Protein AF-A0AAE7P5P5-F1 (afdb_monomer)

Organism: Helicobacter pylori (NCBI:txid210)

Radius of gyration: 75.8 Å; Cα contacts (8 Å, |Δi|>4): 158; chains: 1; bounding box: 145×48×204 Å

Foldseek 3Di:
DVVVVVVVVVVVVVVVVVVVVVVVVVVVVVVVVVVVVVVVVVVVVVVVVVVVVVVVVVVVVVVVVVVVVVVVVVVVVVVVVVVVVVVVVVVVVVVVVVVVVVVVVVVVVVVVVVVVVVVVVVVVVVVVVVVVVVVVVCVVCVVVVLQVVLVVLCVVCLVLDPDPQSVVDPGSVSVLVVCQVPVPVNLLSLQVSLVVLVVDPPHPSNLSSQVNSVSSVVSPPDPQKDWDDDDPQEDPVLPDDDLPDDDDQGFNDFRHTFIGGNPHGPDHTDTDSHD

Sequence (275 aa):
MNALKNSQQVLENEKAELKTEKDNLTKANAELKTEKERLTKEKTELTEKNKELDDQVGLLKGQIKSLEQSQQVLKNENTDLDNKITDLSKENQNLTKEKTELTEKNQKLTTEKDNLTTDLSNAKIQAIQANQEKDKLEQKHAPYKKLEKLYEVFLEVKGCLNFNFVEKTHSAMDLIASVLSDSKYYLESLYNKASQELSDRKSDKGEKLAELFDLLFEYVKDNKFERLKEPSAYDPTCKKLYPEQNTSGKMQRVVLIGYTYDKKTTHYTIVDMGS

Structure (mmCIF, N/CA/C/O backbone):
data_AF-A0AAE7P5P5-F1
#
_entry.id   AF-A0AAE7P5P5-F1
#
loop_
_atom_site.group_PDB
_atom_site.id
_atom_site.type_symbol
_atom_site.label_atom_id
_atom_site.label_alt_id
_atom_site.label_comp_id
_atom_site.label_asym_id
_atom_site.label_entity_id
_atom_site.label_seq_id
_atom_site.pdbx_PDB_ins_code
_atom_site.Cartn_x
_atom_site.Cartn_y
_atom_site.Cartn_z
_atom_site.occupancy
_atom_site.B_iso_or_equiv
_atom_site.auth_seq_id
_atom_site.auth_comp_id
_atom_site.auth_asym_id
_atom_site.auth_atom_id
_atom_site.pdbx_PDB_model_num
ATOM 1 N N . MET A 1 1 ? 85.723 6.707 -130.116 1.00 62.16 1 MET A N 1
ATOM 2 C CA . MET A 1 1 ? 86.249 5.801 -129.066 1.00 62.16 1 MET A CA 1
ATOM 3 C C . MET A 1 1 ? 86.221 6.441 -127.671 1.00 62.16 1 MET A C 1
ATOM 5 O O . MET A 1 1 ? 85.649 5.836 -126.778 1.00 62.16 1 MET A O 1
ATOM 9 N N . ASN A 1 2 ? 86.721 7.674 -127.481 1.00 69.31 2 ASN A N 1
ATOM 10 C CA . ASN A 1 2 ? 86.739 8.349 -126.163 1.00 69.31 2 ASN A CA 1
ATOM 11 C C . ASN A 1 2 ? 85.351 8.677 -125.568 1.00 69.31 2 ASN A C 1
ATOM 13 O O . ASN A 1 2 ? 85.156 8.509 -124.370 1.00 69.31 2 ASN A O 1
ATOM 17 N N . ALA A 1 3 ? 84.366 9.071 -126.384 1.00 69.62 3 ALA A N 1
ATOM 18 C CA . ALA A 1 3 ? 83.009 9.367 -125.900 1.00 69.62 3 ALA A CA 1
ATOM 19 C C . ALA A 1 3 ? 82.281 8.131 -125.324 1.00 69.62 3 ALA A C 1
ATOM 21 O O . ALA A 1 3 ? 81.591 8.231 -124.314 1.00 69.62 3 ALA A O 1
ATOM 22 N N . LEU A 1 4 ? 82.489 6.954 -125.928 1.00 74.06 4 LEU A N 1
ATOM 23 C CA . LEU A 1 4 ? 81.891 5.691 -125.481 1.00 74.06 4 LEU A CA 1
ATOM 24 C C . LEU A 1 4 ? 82.469 5.244 -124.126 1.00 74.06 4 LEU A C 1
ATOM 26 O O . LEU A 1 4 ? 81.732 4.813 -123.248 1.00 74.06 4 LEU A O 1
ATOM 30 N N . LYS A 1 5 ? 83.784 5.422 -123.937 1.00 76.50 5 LYS A N 1
ATOM 31 C CA . LYS A 1 5 ? 84.491 5.101 -122.688 1.00 76.50 5 LYS A CA 1
ATOM 32 C C . LYS A 1 5 ? 84.031 5.985 -121.520 1.00 76.50 5 LYS A C 1
ATOM 34 O O . LYS A 1 5 ? 83.827 5.475 -120.424 1.00 76.50 5 LYS A O 1
ATOM 39 N N . ASN A 1 6 ? 83.802 7.277 -121.771 1.00 78.19 6 ASN A N 1
ATOM 40 C CA . ASN A 1 6 ? 83.261 8.197 -120.765 1.00 78.19 6 ASN A CA 1
ATOM 41 C C . ASN A 1 6 ? 81.819 7.834 -120.374 1.00 78.19 6 ASN A C 1
ATOM 43 O O . ASN A 1 6 ? 81.499 7.818 -119.191 1.00 78.19 6 ASN A O 1
ATOM 47 N N . SER A 1 7 ? 80.963 7.488 -121.342 1.00 80.94 7 SER A N 1
ATOM 48 C CA . SER A 1 7 ? 79.583 7.057 -121.068 1.00 80.94 7 SER A CA 1
ATOM 49 C C . SER A 1 7 ? 79.526 5.755 -120.259 1.00 80.94 7 SER A C 1
ATOM 51 O O . SER A 1 7 ? 78.709 5.638 -119.351 1.00 80.94 7 SER A O 1
ATOM 53 N N . GLN A 1 8 ? 80.429 4.808 -120.529 1.00 84.69 8 GLN A N 1
ATOM 54 C CA . GLN A 1 8 ? 80.523 3.557 -119.777 1.00 84.69 8 GLN A CA 1
ATOM 55 C C . GLN A 1 8 ? 80.973 3.782 -118.324 1.00 84.69 8 GLN A C 1
ATOM 57 O O . GLN A 1 8 ? 80.453 3.139 -117.420 1.00 84.69 8 GLN A O 1
ATOM 62 N N . GLN A 1 9 ? 81.882 4.733 -118.082 1.00 86.31 9 GLN A N 1
ATOM 63 C CA . GLN A 1 9 ? 82.310 5.105 -116.730 1.00 86.31 9 GLN A CA 1
ATOM 64 C C . GLN A 1 9 ? 81.206 5.822 -115.931 1.00 86.31 9 GLN A C 1
ATOM 66 O O . GLN A 1 9 ? 81.062 5.563 -114.740 1.00 86.31 9 GLN A O 1
ATOM 71 N N . VAL A 1 10 ? 80.404 6.680 -116.576 1.00 87.12 10 VAL A N 1
ATOM 72 C CA . VAL A 1 10 ? 79.233 7.323 -115.945 1.00 87.12 10 VAL A CA 1
ATOM 73 C C . VAL A 1 10 ? 78.192 6.278 -115.533 1.00 87.12 10 VAL A C 1
ATOM 75 O O . VAL A 1 10 ? 77.757 6.281 -114.387 1.00 87.12 10 VAL A O 1
ATOM 78 N N . LEU A 1 11 ? 77.868 5.332 -116.420 1.00 87.06 11 LEU A N 1
ATOM 79 C CA . LEU A 1 11 ? 76.933 4.238 -116.123 1.00 87.06 11 LEU A CA 1
ATOM 80 C C . LEU A 1 11 ? 77.419 3.331 -114.979 1.00 87.06 11 LEU A C 1
ATOM 82 O O . LEU A 1 11 ? 76.614 2.879 -114.167 1.00 87.06 11 LEU A O 1
ATOM 86 N N . GLU A 1 12 ? 78.724 3.054 -114.897 1.00 88.31 12 GLU A N 1
ATOM 87 C CA . GLU A 1 12 ? 79.294 2.249 -113.807 1.00 88.31 12 GLU A CA 1
ATOM 88 C C . GLU A 1 12 ? 79.188 2.976 -112.451 1.00 88.31 12 GLU A C 1
ATOM 90 O O . GLU A 1 12 ? 78.864 2.347 -111.441 1.00 88.31 12 GLU A O 1
ATOM 95 N N . ASN A 1 13 ? 79.385 4.302 -112.437 1.00 89.50 13 ASN A N 1
ATOM 96 C CA . ASN A 1 13 ? 79.214 5.138 -111.244 1.00 89.50 13 ASN A CA 1
ATOM 97 C C . ASN A 1 13 ? 77.745 5.199 -110.796 1.00 89.50 13 ASN A C 1
ATOM 99 O O . ASN A 1 13 ? 77.460 4.917 -109.634 1.00 89.50 13 ASN A O 1
ATOM 103 N N . GLU A 1 14 ? 76.806 5.466 -111.712 1.00 91.69 14 GLU A N 1
ATOM 104 C CA . GLU A 1 14 ? 75.362 5.463 -111.420 1.00 91.69 14 GLU A CA 1
ATOM 105 C C . GLU A 1 14 ? 74.905 4.106 -110.866 1.00 91.69 14 GLU A C 1
ATOM 107 O O . GLU A 1 14 ? 74.132 4.027 -109.912 1.00 91.69 14 GLU A O 1
ATOM 112 N N . LYS A 1 15 ? 75.424 3.002 -111.414 1.00 92.38 15 LYS A N 1
ATOM 113 C CA . LYS A 1 15 ? 75.128 1.650 -110.925 1.00 92.38 15 LYS A CA 1
ATOM 114 C C . LYS A 1 15 ? 75.662 1.409 -109.508 1.00 92.38 15 LYS A C 1
ATOM 116 O O . LYS A 1 15 ? 75.012 0.705 -108.731 1.00 92.38 15 LYS A O 1
ATOM 121 N N . ALA A 1 16 ? 76.825 1.963 -109.164 1.00 92.19 16 ALA A N 1
ATOM 122 C CA . ALA A 1 16 ? 77.385 1.885 -107.815 1.00 92.19 16 ALA A CA 1
ATOM 123 C C . ALA A 1 16 ? 76.591 2.740 -106.807 1.00 92.19 16 ALA A C 1
ATOM 125 O O . ALA A 1 16 ? 76.323 2.279 -105.692 1.00 92.19 16 ALA A O 1
ATOM 126 N N . GLU A 1 17 ? 76.155 3.936 -107.209 1.00 93.81 17 GLU A N 1
ATOM 127 C CA . GLU A 1 17 ? 75.279 4.808 -106.416 1.00 93.81 17 GLU A CA 1
ATOM 128 C C . GLU A 1 17 ? 73.921 4.142 -106.160 1.00 93.81 17 GLU A C 1
ATOM 130 O O . GLU A 1 17 ? 73.526 3.977 -105.005 1.00 93.81 17 GLU A O 1
ATOM 135 N N . LEU A 1 18 ? 73.269 3.622 -107.207 1.00 94.94 18 LEU A N 1
ATOM 136 C CA . LEU A 1 18 ? 72.006 2.883 -107.098 1.00 94.94 18 LEU A CA 1
ATOM 137 C C . LEU A 1 18 ? 72.121 1.646 -106.201 1.00 94.94 18 LEU A C 1
ATOM 139 O O . LEU A 1 18 ? 71.189 1.321 -105.463 1.00 94.94 18 LEU A O 1
ATOM 143 N N . LYS A 1 19 ? 73.253 0.934 -106.246 1.00 94.50 19 LYS A N 1
ATOM 144 C CA . LYS A 1 19 ? 73.498 -0.206 -105.352 1.00 94.50 19 LYS A CA 1
ATOM 145 C C . LYS A 1 19 ? 73.588 0.245 -103.892 1.00 94.50 19 LYS A C 1
ATOM 147 O O . LYS A 1 19 ? 72.965 -0.374 -103.036 1.00 94.50 19 LYS A O 1
ATOM 152 N N . THR A 1 20 ? 74.310 1.331 -103.628 1.00 94.50 20 THR A N 1
ATOM 153 C CA . THR A 1 20 ? 74.447 1.903 -102.280 1.00 94.50 20 THR A CA 1
ATOM 154 C C . THR A 1 20 ? 73.096 2.368 -101.738 1.00 94.50 20 THR A C 1
ATOM 156 O O . THR A 1 20 ? 72.743 2.067 -100.598 1.00 94.50 20 THR A O 1
ATOM 159 N N . GLU A 1 21 ? 72.297 3.043 -102.563 1.00 95.69 21 GLU A N 1
ATOM 160 C CA . GLU A 1 21 ? 70.955 3.478 -102.180 1.00 95.69 21 GLU A CA 1
ATOM 161 C C . GLU A 1 21 ? 70.016 2.294 -101.925 1.00 95.69 21 GLU A C 1
ATOM 163 O O . GLU A 1 21 ? 69.290 2.279 -100.931 1.00 95.69 21 GLU A O 1
ATOM 168 N N . LYS A 1 22 ? 70.092 1.240 -102.746 1.00 95.56 22 LYS A N 1
ATOM 169 C CA . LYS A 1 22 ? 69.351 -0.006 -102.516 1.00 95.56 22 LYS A CA 1
ATOM 170 C C . LYS A 1 22 ? 69.725 -0.671 -101.187 1.00 95.56 22 LYS A C 1
ATOM 172 O O . LYS A 1 22 ? 68.829 -1.134 -100.476 1.00 95.56 22 LYS A O 1
ATOM 177 N N . ASP A 1 23 ? 71.008 -0.723 -100.840 1.00 95.44 23 ASP A N 1
ATOM 178 C CA . ASP A 1 23 ? 71.473 -1.298 -99.573 1.00 95.44 23 ASP A CA 1
ATOM 179 C C . ASP A 1 23 ? 70.997 -0.451 -98.375 1.00 95.44 23 ASP A C 1
ATOM 181 O O . ASP A 1 23 ? 70.482 -0.998 -97.394 1.00 95.44 23 ASP A O 1
ATOM 185 N N . ASN A 1 24 ? 71.047 0.882 -98.489 1.00 96.31 24 ASN A N 1
ATOM 186 C CA . ASN A 1 24 ? 70.521 1.808 -97.478 1.00 96.31 24 ASN A CA 1
ATOM 187 C C . ASN A 1 24 ? 69.006 1.650 -97.275 1.00 96.31 24 ASN A C 1
ATOM 189 O O . ASN A 1 24 ? 68.544 1.533 -96.139 1.00 96.31 24 ASN A O 1
ATOM 193 N N . LEU A 1 25 ? 68.230 1.583 -98.362 1.00 96.81 25 LEU A N 1
ATOM 194 C CA . LEU A 1 25 ? 66.785 1.335 -98.312 1.00 96.81 25 LEU A CA 1
ATOM 195 C C . LEU A 1 25 ? 66.465 -0.036 -97.709 1.00 96.81 25 LEU A C 1
ATOM 197 O O . LEU A 1 25 ? 65.503 -0.178 -96.957 1.00 96.81 25 LEU A O 1
ATOM 201 N N . THR A 1 26 ? 67.282 -1.049 -98.003 1.00 95.94 26 THR A N 1
ATOM 202 C CA . THR A 1 26 ? 67.129 -2.388 -97.420 1.00 95.94 26 THR A CA 1
ATOM 203 C C . THR A 1 26 ? 67.337 -2.350 -95.906 1.00 95.94 26 THR A C 1
ATOM 205 O O . THR A 1 26 ? 66.532 -2.921 -95.167 1.00 95.94 26 THR A O 1
ATOM 208 N N . LYS A 1 27 ? 68.359 -1.627 -95.431 1.00 96.56 27 LYS A N 1
ATOM 209 C CA . LYS A 1 27 ? 68.618 -1.436 -93.998 1.00 96.56 27 LYS A CA 1
ATOM 210 C C . LYS A 1 27 ? 67.484 -0.669 -93.308 1.00 96.56 27 LYS A C 1
ATOM 212 O O . LYS A 1 27 ? 66.966 -1.144 -92.301 1.00 96.56 27 LYS A O 1
ATOM 217 N N . ALA A 1 28 ? 67.041 0.449 -93.885 1.00 96.94 28 ALA A N 1
ATOM 218 C CA . ALA A 1 28 ? 65.935 1.243 -93.348 1.00 96.94 28 ALA A CA 1
ATOM 219 C C . ALA A 1 28 ? 64.623 0.438 -93.268 1.00 96.94 28 ALA A C 1
ATOM 221 O O . ALA A 1 28 ? 63.904 0.510 -92.274 1.00 96.94 28 ALA A O 1
ATOM 222 N N . ASN A 1 29 ? 64.327 -0.391 -94.276 1.00 96.12 29 ASN A N 1
ATOM 223 C CA . ASN A 1 29 ? 63.161 -1.279 -94.257 1.00 96.12 29 ASN A CA 1
ATOM 224 C C . ASN A 1 29 ? 63.248 -2.352 -93.163 1.00 96.12 29 ASN A C 1
ATOM 226 O O . ASN A 1 29 ? 62.228 -2.694 -92.561 1.00 96.12 29 ASN A O 1
ATOM 230 N N . ALA A 1 30 ? 64.444 -2.885 -92.895 1.00 96.44 30 ALA A N 1
ATOM 231 C CA . ALA A 1 30 ? 64.651 -3.831 -91.803 1.00 96.44 30 ALA A CA 1
ATOM 232 C C . ALA A 1 30 ? 64.417 -3.166 -90.434 1.00 96.44 30 ALA A C 1
ATOM 234 O O . ALA A 1 30 ? 63.686 -3.717 -89.613 1.00 96.44 30 ALA A O 1
ATOM 235 N N . GLU A 1 31 ? 64.953 -1.960 -90.223 1.00 97.31 31 GLU A N 1
ATOM 236 C CA . GLU A 1 31 ? 64.748 -1.171 -88.999 1.00 97.31 31 GLU A CA 1
ATOM 237 C C . GLU A 1 31 ? 63.261 -0.823 -88.793 1.00 97.31 31 GLU A C 1
ATOM 239 O O . GLU A 1 31 ? 62.699 -1.083 -87.725 1.00 97.31 31 GLU A O 1
ATOM 244 N N . LEU A 1 32 ? 62.572 -0.349 -89.838 1.00 97.62 32 LEU A N 1
ATOM 245 C CA . LEU A 1 32 ? 61.129 -0.077 -89.798 1.00 97.62 32 LEU A CA 1
ATOM 246 C C . LEU A 1 32 ? 60.304 -1.325 -89.464 1.00 97.62 32 LEU A C 1
ATOM 248 O O . LEU A 1 32 ? 59.318 -1.236 -88.729 1.00 97.62 32 LEU A O 1
ATOM 252 N N . LYS A 1 33 ? 60.693 -2.496 -89.983 1.00 96.94 33 LYS A N 1
ATOM 253 C CA . LYS A 1 33 ? 60.026 -3.761 -89.657 1.00 96.94 33 LYS A CA 1
ATOM 254 C C . LYS A 1 33 ? 60.185 -4.100 -88.173 1.00 96.94 33 LYS A C 1
ATOM 256 O O . LYS A 1 33 ? 59.186 -4.429 -87.534 1.00 96.94 33 LYS A O 1
ATOM 261 N N . THR A 1 34 ? 61.391 -3.960 -87.618 1.00 97.06 34 THR A N 1
ATOM 262 C CA . THR A 1 34 ? 61.631 -4.208 -86.186 1.00 97.06 34 THR A CA 1
ATOM 263 C C . THR A 1 34 ? 60.869 -3.236 -85.286 1.00 97.06 34 THR A C 1
ATOM 265 O O . THR A 1 34 ? 60.267 -3.657 -84.299 1.00 97.06 34 THR A O 1
ATOM 268 N N . GLU A 1 35 ? 60.803 -1.954 -85.653 1.00 97.56 35 GLU A N 1
ATOM 269 C CA . GLU A 1 35 ? 60.058 -0.955 -84.882 1.00 97.56 35 GLU A CA 1
ATOM 270 C C . GLU A 1 35 ? 58.546 -1.216 -84.937 1.00 97.56 35 GLU A C 1
ATOM 272 O O . GLU A 1 35 ? 57.851 -1.131 -83.925 1.00 97.56 35 GLU A O 1
ATOM 277 N N . LYS A 1 36 ? 58.024 -1.636 -86.096 1.00 97.38 36 LYS A N 1
ATOM 278 C CA . LYS A 1 36 ? 56.618 -2.032 -86.238 1.00 97.38 36 LYS A CA 1
ATOM 279 C C . LYS A 1 36 ? 56.264 -3.235 -85.359 1.00 97.38 36 LYS A C 1
ATOM 281 O O . LYS A 1 36 ? 55.190 -3.253 -84.754 1.00 97.38 36 LYS A O 1
ATOM 286 N N . GLU A 1 37 ? 57.140 -4.235 -85.281 1.00 97.44 37 GLU A N 1
ATOM 287 C CA . GLU A 1 37 ? 56.967 -5.395 -84.396 1.00 97.44 37 GLU A CA 1
ATOM 288 C C . GLU A 1 37 ? 56.987 -4.972 -82.915 1.00 97.44 37 GLU A C 1
ATOM 290 O O . GLU A 1 37 ? 56.102 -5.378 -82.156 1.00 97.44 37 GLU A O 1
ATOM 295 N N . ARG A 1 38 ? 57.909 -4.077 -82.521 1.00 98.00 38 ARG A N 1
ATOM 296 C CA . ARG A 1 38 ? 57.984 -3.509 -81.163 1.00 98.00 38 ARG A CA 1
ATOM 297 C C . ARG A 1 38 ? 56.699 -2.771 -80.775 1.00 98.00 38 ARG A C 1
ATOM 299 O O . ARG A 1 38 ? 56.116 -3.074 -79.736 1.00 98.00 38 ARG A O 1
ATOM 306 N N . LEU A 1 39 ? 56.227 -1.860 -81.628 1.00 98.06 39 LEU A N 1
ATOM 307 C CA . LEU A 1 39 ? 54.992 -1.098 -81.404 1.00 98.06 39 LEU A CA 1
ATOM 308 C C . LEU A 1 39 ? 53.751 -1.998 -81.353 1.00 98.06 39 LEU A C 1
ATOM 310 O O . LEU A 1 39 ? 52.818 -1.729 -80.599 1.00 98.06 39 LEU A O 1
ATOM 314 N N . THR A 1 40 ? 53.733 -3.084 -82.132 1.00 97.31 40 THR A N 1
ATOM 315 C CA . THR A 1 40 ? 52.632 -4.058 -82.093 1.00 97.31 40 THR A CA 1
ATOM 316 C C . THR A 1 40 ? 52.577 -4.764 -80.739 1.00 97.31 40 THR A C 1
ATOM 318 O O . THR A 1 40 ? 51.497 -4.872 -80.161 1.00 97.31 40 THR A O 1
ATOM 321 N N . LYS A 1 41 ? 53.729 -5.185 -80.199 1.00 97.69 41 LYS A N 1
ATOM 322 C CA . LYS A 1 41 ? 53.811 -5.810 -78.872 1.00 97.69 41 LYS A CA 1
ATOM 323 C C . LYS A 1 41 ? 53.384 -4.847 -77.760 1.00 97.69 41 LYS A C 1
ATOM 325 O O . LYS A 1 41 ? 52.548 -5.206 -76.936 1.00 97.69 41 LYS A O 1
ATOM 330 N N . GLU A 1 42 ? 53.894 -3.617 -77.783 1.00 97.94 42 GLU A N 1
ATOM 331 C CA . GLU A 1 42 ? 53.543 -2.573 -76.809 1.00 97.94 42 GLU A CA 1
ATOM 332 C C . GLU A 1 42 ? 52.036 -2.269 -76.820 1.00 97.94 42 GLU A C 1
ATOM 334 O O . GLU A 1 42 ? 51.401 -2.162 -75.771 1.00 97.94 42 GLU A O 1
ATOM 339 N N . LYS A 1 43 ? 51.421 -2.222 -78.009 1.00 97.88 43 LYS A N 1
ATOM 340 C CA . LYS A 1 43 ? 49.971 -2.046 -78.152 1.00 97.88 43 LYS A CA 1
ATOM 341 C C . LYS A 1 43 ? 49.175 -3.193 -77.522 1.00 97.88 43 LYS A C 1
ATOM 343 O O . LYS A 1 43 ? 48.146 -2.933 -76.895 1.00 97.88 43 LYS A O 1
ATOM 348 N N . THR A 1 44 ? 49.617 -4.440 -77.683 1.00 97.62 44 THR A N 1
ATOM 349 C CA . THR A 1 44 ? 48.958 -5.601 -77.062 1.00 97.62 44 THR A CA 1
ATOM 350 C C . THR A 1 44 ? 49.062 -5.544 -75.538 1.00 97.62 44 THR A C 1
ATOM 352 O O . THR A 1 44 ? 48.039 -5.661 -74.870 1.00 97.62 44 THR A O 1
ATOM 355 N N . GLU A 1 45 ? 50.246 -5.252 -74.990 1.00 98.12 45 GLU A N 1
ATOM 356 C CA . GLU A 1 45 ? 50.451 -5.112 -73.539 1.00 98.12 45 GLU A CA 1
ATOM 357 C C . GLU A 1 45 ? 49.593 -3.987 -72.933 1.00 98.12 45 GLU A C 1
ATOM 359 O O . GLU A 1 45 ? 48.991 -4.156 -71.872 1.00 98.12 45 GLU A O 1
ATOM 364 N N . LEU A 1 46 ? 49.484 -2.839 -73.613 1.00 98.31 46 LEU A N 1
ATOM 365 C CA . LEU A 1 46 ? 48.599 -1.747 -73.188 1.00 98.31 46 LEU A CA 1
ATOM 366 C C . LEU A 1 46 ? 47.119 -2.143 -73.246 1.00 98.31 46 LEU A C 1
ATOM 368 O O . LEU A 1 46 ? 46.341 -1.746 -72.381 1.00 98.31 46 LEU A O 1
ATOM 372 N N . THR A 1 47 ? 46.724 -2.936 -74.243 1.00 97.94 47 THR A N 1
ATOM 373 C CA . THR A 1 47 ? 45.344 -3.428 -74.368 1.00 97.94 47 THR A CA 1
ATOM 374 C C . THR A 1 47 ? 44.988 -4.369 -73.215 1.00 97.94 47 THR A C 1
ATOM 376 O O . THR A 1 47 ? 43.904 -4.253 -72.647 1.00 97.94 47 THR A O 1
ATOM 379 N N . GLU A 1 48 ? 45.904 -5.261 -72.830 1.00 98.00 48 GLU A N 1
ATOM 380 C CA . GLU A 1 48 ? 45.725 -6.159 -71.683 1.00 98.00 48 GLU A CA 1
ATOM 381 C C . GLU A 1 48 ? 45.635 -5.386 -70.361 1.00 98.00 48 GLU A C 1
ATOM 383 O O . GLU A 1 48 ? 44.701 -5.609 -69.592 1.00 98.00 48 GLU A O 1
ATOM 388 N N . LYS A 1 49 ? 46.526 -4.410 -70.135 1.00 98.25 49 LYS A N 1
ATOM 389 C CA . LYS A 1 49 ? 46.478 -3.541 -68.944 1.00 98.25 49 LYS A CA 1
ATOM 390 C C . LYS A 1 49 ? 45.186 -2.730 -68.854 1.00 98.25 49 LYS A C 1
ATOM 392 O O . LYS A 1 49 ? 44.640 -2.579 -67.767 1.00 98.25 49 LYS A O 1
ATOM 397 N N . ASN A 1 50 ? 44.682 -2.221 -69.978 1.00 97.81 50 ASN A N 1
ATOM 398 C CA . ASN A 1 50 ? 43.406 -1.502 -69.999 1.00 97.81 50 ASN A CA 1
ATOM 399 C C . ASN A 1 50 ? 42.241 -2.413 -69.605 1.00 97.81 50 ASN A C 1
ATOM 401 O O . ASN A 1 50 ? 41.390 -2.001 -68.823 1.00 97.81 50 ASN A O 1
ATOM 405 N N . LYS A 1 51 ? 42.236 -3.662 -70.083 1.00 98.06 51 LYS A N 1
ATOM 406 C CA . LYS A 1 51 ? 41.225 -4.646 -69.687 1.00 98.06 51 LYS A CA 1
ATOM 407 C C . LYS A 1 51 ? 41.292 -4.959 -68.188 1.00 98.06 51 LYS A C 1
ATOM 409 O O . LYS A 1 51 ? 40.258 -5.000 -67.533 1.00 98.06 51 LYS A O 1
ATOM 414 N N . GLU A 1 52 ? 42.494 -5.133 -67.639 1.00 98.25 52 GLU A N 1
ATOM 415 C CA . GLU A 1 52 ? 42.681 -5.359 -66.200 1.00 98.25 52 GLU A CA 1
ATOM 416 C C . GLU A 1 52 ? 42.186 -4.167 -65.362 1.00 98.25 52 GLU A C 1
ATOM 418 O O . GLU A 1 52 ? 41.515 -4.352 -64.346 1.00 98.25 52 GLU A O 1
ATOM 423 N N . LEU A 1 53 ? 42.464 -2.936 -65.805 1.00 98.38 53 LEU A N 1
ATOM 424 C CA . LEU A 1 53 ? 41.957 -1.723 -65.160 1.00 98.38 53 LEU A CA 1
ATOM 425 C C . LEU A 1 53 ? 40.425 -1.639 -65.212 1.00 98.38 53 LEU A C 1
ATOM 427 O O . LEU A 1 53 ? 39.809 -1.295 -64.202 1.00 98.38 53 LEU A O 1
ATOM 431 N N . ASP A 1 54 ? 39.803 -1.982 -66.342 1.00 98.19 54 ASP A N 1
ATOM 432 C CA . ASP A 1 54 ? 38.342 -2.015 -66.472 1.00 98.19 54 ASP A CA 1
ATOM 433 C C . ASP A 1 54 ? 37.706 -3.029 -65.504 1.00 98.19 54 ASP A C 1
ATOM 435 O O . ASP A 1 54 ? 36.718 -2.710 -64.830 1.00 98.19 54 ASP A O 1
ATOM 439 N N . ASP A 1 55 ? 38.307 -4.216 -65.364 1.00 98.12 55 ASP A N 1
ATOM 440 C CA . ASP A 1 55 ? 37.863 -5.244 -64.417 1.00 98.12 55 ASP A CA 1
ATOM 441 C C . ASP A 1 55 ? 37.982 -4.749 -62.959 1.00 98.12 55 ASP A C 1
ATOM 443 O O . ASP A 1 55 ? 37.035 -4.874 -62.172 1.00 98.12 55 ASP A O 1
ATOM 447 N N . GLN A 1 56 ? 39.100 -4.104 -62.597 1.00 98.44 56 GLN A N 1
ATOM 448 C CA . GLN A 1 56 ? 39.297 -3.508 -61.267 1.00 98.44 56 GLN A CA 1
ATOM 449 C C . GLN A 1 56 ? 38.280 -2.395 -60.971 1.00 98.44 56 GLN A C 1
ATOM 451 O O . GLN A 1 56 ? 37.711 -2.342 -59.877 1.00 98.44 56 GLN A O 1
ATOM 456 N N . VAL A 1 57 ? 37.992 -1.529 -61.947 1.00 98.19 57 VAL A N 1
ATOM 457 C CA . VAL A 1 57 ? 36.961 -0.486 -61.822 1.00 98.19 57 VAL A CA 1
ATOM 458 C C . VAL A 1 57 ? 35.576 -1.108 -61.618 1.00 98.19 57 VAL A C 1
ATOM 460 O O . VAL A 1 57 ? 34.778 -0.588 -60.831 1.00 98.19 57 VAL A O 1
ATOM 463 N N . GLY A 1 58 ? 35.281 -2.226 -62.285 1.00 98.12 58 GLY A N 1
ATOM 464 C CA . GLY A 1 58 ? 34.055 -2.997 -62.077 1.00 98.12 58 GLY A CA 1
ATOM 465 C C . GLY A 1 58 ? 33.917 -3.506 -60.639 1.00 98.12 58 GLY A C 1
ATOM 466 O O . GLY A 1 58 ? 32.876 -3.294 -60.008 1.00 98.12 58 GLY A O 1
ATOM 467 N N . LEU A 1 59 ? 34.981 -4.106 -60.097 1.00 98.31 59 LEU A N 1
ATOM 468 C CA . LEU A 1 59 ? 35.022 -4.595 -58.715 1.00 98.31 59 LEU A CA 1
ATOM 469 C C . LEU A 1 59 ? 34.836 -3.462 -57.697 1.00 98.31 59 LEU A C 1
ATOM 471 O O . LEU A 1 59 ? 33.994 -3.576 -56.802 1.00 98.31 59 LEU A O 1
ATOM 475 N N . LEU A 1 60 ? 35.547 -2.342 -57.868 1.00 98.50 60 LEU A N 1
ATOM 476 C CA . LEU A 1 60 ? 35.435 -1.174 -56.988 1.00 98.50 60 LEU A CA 1
ATOM 477 C C . LEU A 1 60 ? 34.018 -0.584 -56.994 1.00 98.50 60 LEU A C 1
ATOM 479 O O . LEU A 1 60 ? 33.473 -0.277 -55.934 1.00 98.50 60 LEU A O 1
ATOM 483 N N . LYS A 1 61 ? 33.368 -0.487 -58.162 1.00 98.25 61 LYS A N 1
ATOM 484 C CA . LYS A 1 61 ? 31.958 -0.060 -58.255 1.00 98.25 61 LYS A CA 1
ATOM 485 C C . LYS A 1 61 ? 31.018 -0.998 -57.494 1.00 98.25 61 LYS A C 1
ATOM 487 O O . LYS A 1 61 ? 30.054 -0.528 -56.891 1.00 98.25 61 LYS A O 1
ATOM 492 N N . GLY A 1 62 ? 31.279 -2.306 -57.521 1.00 98.12 62 GLY A N 1
ATOM 493 C CA . GLY A 1 62 ? 30.522 -3.293 -56.746 1.00 98.12 62 GLY A CA 1
ATOM 494 C C . GLY A 1 62 ? 30.688 -3.099 -55.238 1.00 98.12 62 GLY A C 1
ATOM 495 O O . GLY A 1 62 ? 29.698 -3.061 -54.507 1.00 98.12 62 GLY A O 1
ATOM 496 N N . GLN A 1 63 ? 31.926 -2.901 -54.780 1.00 98.50 63 GLN A N 1
ATOM 497 C CA . GLN A 1 63 ? 32.231 -2.648 -53.370 1.00 98.50 63 GLN A CA 1
ATOM 498 C C . GLN A 1 63 ? 31.594 -1.350 -52.860 1.00 98.50 63 GLN A C 1
ATOM 500 O O . GLN A 1 63 ? 31.011 -1.353 -51.778 1.00 98.50 63 GLN A O 1
ATOM 505 N N . ILE A 1 64 ? 31.635 -0.270 -53.650 1.00 98.38 64 ILE A N 1
ATOM 506 C CA . ILE A 1 64 ? 30.992 1.009 -53.306 1.00 98.38 64 ILE A CA 1
ATOM 507 C C . ILE A 1 64 ? 29.491 0.813 -53.079 1.00 98.38 64 ILE A C 1
ATOM 509 O O . ILE A 1 64 ? 28.987 1.192 -52.026 1.00 98.38 64 ILE A O 1
ATOM 513 N N . LYS A 1 65 ? 28.792 0.135 -53.999 1.00 98.25 65 LYS A N 1
ATOM 514 C CA . LYS A 1 65 ? 27.352 -0.138 -53.847 1.00 98.25 65 LYS A CA 1
ATOM 515 C C . LYS A 1 65 ? 27.039 -0.950 -52.591 1.00 98.25 65 LYS A C 1
ATOM 517 O O . LYS A 1 65 ? 26.063 -0.665 -51.903 1.00 98.25 65 LYS A O 1
ATOM 522 N N . SER A 1 66 ? 27.856 -1.958 -52.283 1.00 98.06 66 SER A N 1
ATOM 523 C CA . SER A 1 66 ? 27.677 -2.757 -51.066 1.00 98.06 66 SER A CA 1
ATOM 524 C C . SER A 1 66 ? 27.886 -1.920 -49.802 1.00 98.06 66 SER A C 1
ATOM 526 O O . SER A 1 66 ? 27.142 -2.086 -48.839 1.00 98.06 66 SER A O 1
ATOM 528 N N . LEU A 1 67 ? 28.873 -1.020 -49.793 1.00 98.56 67 LEU A N 1
ATOM 529 C CA . LEU A 1 67 ? 29.131 -0.126 -48.663 1.00 98.56 67 LEU A CA 1
ATOM 530 C C . LEU A 1 67 ? 28.003 0.892 -48.473 1.00 98.56 67 LEU A C 1
ATOM 532 O O . LEU A 1 67 ? 27.574 1.101 -47.342 1.00 98.56 67 LEU A O 1
ATOM 536 N N . GLU A 1 68 ? 27.489 1.479 -49.554 1.00 98.38 68 GLU A N 1
ATOM 537 C CA . GLU A 1 68 ? 26.339 2.394 -49.518 1.00 98.38 68 GLU A CA 1
ATOM 538 C C . GLU A 1 68 ? 25.099 1.714 -48.917 1.00 98.38 68 GLU A C 1
ATOM 540 O O . GLU A 1 68 ? 24.425 2.286 -48.058 1.00 98.38 68 GLU A O 1
ATOM 545 N N . GLN A 1 69 ? 24.827 0.464 -49.307 1.00 98.25 69 GLN A N 1
ATOM 546 C CA . GLN A 1 69 ? 23.727 -0.324 -48.743 1.00 98.25 69 GLN A CA 1
ATOM 547 C C . GLN A 1 69 ? 23.921 -0.583 -47.245 1.00 98.25 69 GLN A C 1
ATOM 549 O O . GLN A 1 69 ? 23.008 -0.324 -46.460 1.00 98.25 69 GLN A O 1
ATOM 554 N N . SER A 1 70 ? 25.111 -1.027 -46.829 1.00 98.19 70 SER A N 1
ATOM 555 C CA . SER A 1 70 ? 25.420 -1.248 -45.411 1.00 98.19 70 SER A CA 1
ATOM 556 C C . SER A 1 70 ? 25.310 0.036 -44.583 1.00 98.19 70 SER A C 1
ATOM 558 O O . SER A 1 70 ? 24.777 0.009 -43.477 1.00 98.19 70 SER A O 1
ATOM 560 N N . GLN A 1 71 ? 25.750 1.181 -45.117 1.00 98.50 71 GLN A N 1
ATOM 561 C CA . GLN A 1 71 ? 25.604 2.478 -44.449 1.00 98.50 71 GLN A CA 1
ATOM 562 C C . GLN A 1 71 ? 24.135 2.872 -44.264 1.00 98.50 71 GLN A C 1
ATOM 564 O O . GLN A 1 71 ? 23.768 3.384 -43.206 1.00 98.50 71 GLN A O 1
ATOM 569 N N . GLN A 1 72 ? 23.283 2.615 -45.259 1.00 98.19 72 GLN A N 1
ATOM 570 C CA . GLN A 1 72 ? 21.855 2.901 -45.147 1.00 98.19 72 GLN A CA 1
ATOM 571 C C . GLN A 1 72 ? 21.172 2.015 -44.095 1.00 98.19 72 GLN A C 1
ATOM 573 O O . GLN A 1 72 ? 20.341 2.514 -43.336 1.00 98.19 72 GLN A O 1
ATOM 578 N N . VAL A 1 73 ? 21.536 0.729 -44.019 1.00 98.44 73 VAL A N 1
ATOM 579 C CA . VAL A 1 73 ? 21.030 -0.189 -42.983 1.00 98.44 73 VAL A CA 1
ATOM 580 C C . VAL A 1 73 ? 21.424 0.306 -41.593 1.00 98.44 73 VAL A C 1
ATOM 582 O O . VAL A 1 73 ? 20.546 0.515 -40.761 1.00 98.44 73 VAL A O 1
ATOM 585 N N . LEU A 1 74 ? 22.707 0.611 -41.373 1.00 98.50 74 LEU A N 1
ATOM 586 C CA . LEU A 1 74 ? 23.195 1.128 -40.088 1.00 98.50 74 LEU A CA 1
ATOM 587 C C . LEU A 1 74 ? 22.510 2.440 -39.685 1.00 98.50 74 LEU A C 1
ATOM 589 O O . LEU A 1 74 ? 22.190 2.654 -38.518 1.00 98.50 74 LEU A O 1
ATOM 593 N N . LYS A 1 75 ? 22.245 3.331 -40.647 1.00 98.50 75 LYS A N 1
ATOM 594 C CA . LYS A 1 75 ? 21.520 4.581 -40.388 1.00 98.50 75 LYS A CA 1
ATOM 595 C C . LYS A 1 75 ? 20.082 4.331 -39.922 1.00 98.50 75 LYS A C 1
ATOM 597 O O . LYS A 1 75 ? 19.599 5.025 -39.025 1.00 98.50 75 LYS A O 1
ATOM 602 N N . ASN A 1 76 ? 19.406 3.354 -40.522 1.00 97.75 76 ASN A N 1
ATOM 603 C CA . ASN A 1 76 ? 18.051 2.979 -40.130 1.00 97.75 76 ASN A CA 1
ATOM 604 C C . ASN A 1 76 ? 18.039 2.336 -38.735 1.00 97.75 76 ASN A C 1
ATOM 606 O O . ASN A 1 76 ? 17.216 2.719 -37.909 1.00 97.75 76 ASN A O 1
ATOM 610 N N . GLU A 1 77 ? 18.976 1.426 -38.452 1.00 98.56 77 GLU A N 1
ATOM 611 C CA . GLU A 1 77 ? 19.122 0.792 -37.132 1.00 98.56 77 GLU A CA 1
ATOM 612 C C . GLU A 1 77 ? 19.404 1.820 -36.030 1.00 98.56 77 GLU A C 1
ATOM 614 O O . GLU A 1 77 ? 18.769 1.782 -34.980 1.00 98.56 77 GLU A O 1
ATOM 619 N N . ASN A 1 78 ? 20.283 2.797 -36.282 1.00 98.12 78 ASN A N 1
ATOM 620 C CA . ASN A 1 78 ? 20.528 3.887 -35.333 1.00 98.12 78 ASN A CA 1
ATOM 621 C C . ASN A 1 78 ? 19.258 4.698 -35.045 1.00 98.12 78 ASN A C 1
ATOM 623 O O . ASN A 1 78 ? 18.986 5.024 -33.895 1.00 98.12 78 ASN A O 1
ATOM 627 N N . THR A 1 79 ? 18.451 4.973 -36.073 1.00 98.31 79 THR A N 1
ATOM 628 C CA . THR A 1 79 ? 17.186 5.704 -35.900 1.00 98.31 79 THR A CA 1
ATOM 629 C C . THR A 1 79 ? 16.190 4.912 -35.043 1.00 98.31 79 THR A C 1
ATOM 631 O O . THR A 1 79 ? 15.500 5.488 -34.203 1.00 98.31 79 THR A O 1
ATOM 634 N N . ASP A 1 80 ? 16.115 3.591 -35.228 1.00 98.50 80 ASP A N 1
ATOM 635 C CA . ASP A 1 80 ? 15.259 2.715 -34.418 1.00 98.50 80 ASP A CA 1
ATOM 636 C C . ASP A 1 80 ? 15.717 2.666 -32.951 1.00 98.50 80 ASP A C 1
ATOM 638 O O . ASP A 1 80 ? 14.909 2.801 -32.028 1.00 98.50 80 ASP A O 1
ATOM 642 N N . LEU A 1 81 ? 17.031 2.565 -32.728 1.00 98.69 81 LEU A N 1
ATOM 643 C CA . LEU A 1 81 ? 17.615 2.607 -31.389 1.00 98.69 81 LEU A CA 1
ATOM 644 C C . LEU A 1 81 ? 17.351 3.943 -30.682 1.00 98.69 81 LEU A C 1
ATOM 646 O O . LEU A 1 81 ? 16.967 3.932 -29.512 1.00 98.69 81 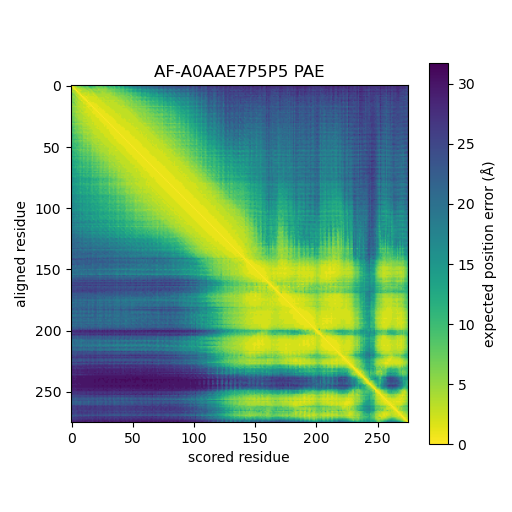LEU A O 1
ATOM 650 N N . ASP A 1 82 ? 17.483 5.074 -31.376 1.00 98.56 82 ASP A N 1
ATOM 651 C CA . ASP A 1 82 ? 17.201 6.403 -30.818 1.00 98.56 82 ASP A CA 1
ATOM 652 C C . ASP A 1 82 ? 15.728 6.551 -30.395 1.00 98.56 82 ASP A C 1
ATOM 654 O O . ASP A 1 82 ? 15.423 7.076 -29.315 1.00 98.56 82 ASP A O 1
ATOM 658 N N . ASN A 1 83 ? 14.801 6.029 -31.204 1.00 98.44 83 ASN A N 1
ATOM 659 C CA . ASN A 1 83 ? 13.378 5.992 -30.859 1.00 98.44 83 ASN A CA 1
ATOM 660 C C . ASN A 1 83 ? 13.135 5.135 -29.610 1.00 98.44 83 ASN A C 1
ATOM 662 O O . ASN A 1 83 ? 12.479 5.583 -28.667 1.00 98.44 83 ASN A O 1
ATOM 666 N N . LYS A 1 84 ? 13.732 3.939 -29.548 1.00 98.69 84 LYS A N 1
ATOM 667 C CA . LYS A 1 84 ? 13.607 3.044 -28.392 1.00 98.69 84 LYS A CA 1
ATOM 668 C C . LYS A 1 84 ? 14.178 3.660 -27.113 1.00 98.69 84 LYS A C 1
ATOM 670 O O . LYS A 1 84 ? 13.581 3.517 -26.047 1.00 98.69 84 LYS A O 1
ATOM 675 N N . ILE A 1 85 ? 15.303 4.371 -27.205 1.00 98.62 85 ILE A N 1
ATOM 676 C CA . ILE A 1 85 ? 15.884 5.121 -26.081 1.00 98.62 85 ILE A CA 1
ATOM 677 C C . ILE A 1 85 ? 14.916 6.211 -25.610 1.00 98.62 85 ILE A C 1
ATOM 679 O O . ILE A 1 85 ? 14.708 6.373 -24.406 1.00 98.62 85 ILE A O 1
ATOM 683 N N . THR A 1 86 ? 14.297 6.933 -26.544 1.00 98.50 86 THR A N 1
ATOM 684 C CA . THR A 1 86 ? 13.333 7.994 -26.232 1.00 98.50 86 THR A CA 1
ATOM 685 C C . THR A 1 86 ? 12.105 7.443 -25.507 1.00 98.50 86 THR A C 1
ATOM 687 O O . THR A 1 86 ? 11.670 8.020 -24.508 1.00 98.50 86 THR A O 1
ATOM 690 N N . ASP A 1 87 ? 11.567 6.313 -25.960 1.00 98.56 87 ASP A N 1
ATOM 691 C CA . ASP A 1 87 ? 10.395 5.690 -25.342 1.00 98.56 87 ASP A CA 1
ATOM 692 C C . ASP A 1 87 ? 10.711 5.116 -23.956 1.00 98.56 87 ASP A C 1
ATOM 694 O O . ASP A 1 87 ? 9.993 5.408 -22.997 1.00 98.56 87 ASP A O 1
ATOM 698 N N . LEU A 1 88 ? 11.845 4.421 -23.804 1.00 98.69 88 LEU A N 1
ATOM 699 C CA . LEU A 1 88 ? 12.317 3.945 -22.497 1.00 98.69 88 LEU A CA 1
ATOM 700 C C . LEU A 1 88 ? 12.581 5.098 -21.519 1.00 98.69 88 LEU A C 1
ATOM 702 O O . LEU A 1 88 ? 12.348 4.969 -20.316 1.00 98.69 88 LEU A O 1
ATOM 706 N N . SER A 1 89 ? 13.057 6.244 -22.011 1.00 98.50 89 SER A N 1
ATOM 707 C CA . SER A 1 89 ? 13.260 7.433 -21.181 1.00 98.50 89 SER A CA 1
ATOM 708 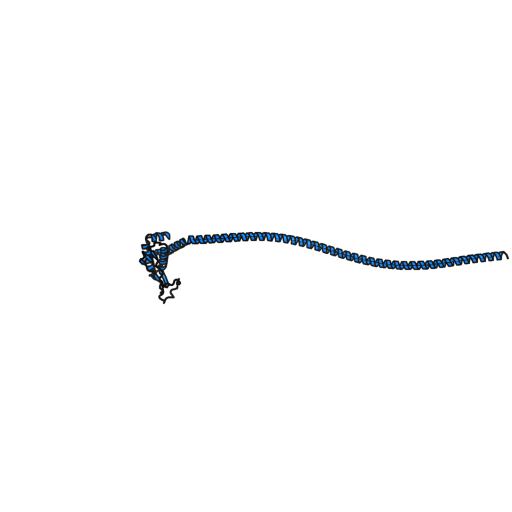C C . SER A 1 89 ? 11.935 7.973 -20.634 1.00 98.50 89 SER A C 1
ATOM 710 O O . SER A 1 89 ? 11.833 8.254 -19.437 1.00 98.50 89 SER A O 1
ATOM 712 N N . LYS A 1 90 ? 10.894 8.050 -21.473 1.00 98.44 90 LYS A N 1
ATOM 713 C CA . LYS A 1 90 ? 9.545 8.466 -21.051 1.00 98.44 90 LYS A CA 1
ATOM 714 C C . LYS A 1 90 ? 8.939 7.490 -20.045 1.00 98.44 90 LYS A C 1
ATOM 716 O O . LYS A 1 90 ? 8.379 7.919 -19.038 1.00 98.44 90 LYS A O 1
ATOM 721 N N . GLU A 1 91 ? 9.068 6.187 -20.286 1.00 98.56 91 GLU A N 1
ATOM 722 C CA . GLU A 1 91 ? 8.576 5.158 -19.366 1.00 98.56 91 GLU A CA 1
ATOM 723 C C . GLU A 1 91 ? 9.261 5.259 -17.995 1.00 98.56 91 GLU A C 1
ATOM 725 O O . GLU A 1 91 ? 8.586 5.297 -16.966 1.00 98.56 91 GLU A O 1
ATOM 730 N N . ASN A 1 92 ? 10.586 5.432 -17.966 1.00 98.00 92 ASN A N 1
ATOM 731 C CA . ASN A 1 92 ? 11.334 5.640 -16.724 1.00 98.00 92 ASN A CA 1
ATOM 732 C C . ASN A 1 92 ? 10.903 6.902 -15.960 1.00 98.00 92 ASN A C 1
ATOM 734 O O . ASN A 1 92 ? 10.844 6.884 -14.726 1.00 98.00 92 ASN A O 1
ATOM 738 N N . GLN A 1 93 ? 10.589 7.996 -16.660 1.00 98.44 93 GLN A N 1
ATOM 739 C CA . GLN A 1 93 ? 10.058 9.207 -16.025 1.00 98.44 93 GLN A CA 1
ATOM 740 C C . GLN A 1 93 ? 8.688 8.945 -15.385 1.00 98.44 93 GLN A C 1
ATOM 742 O O . GLN A 1 93 ? 8.463 9.346 -14.240 1.00 98.44 93 GLN A O 1
ATOM 747 N N . ASN A 1 94 ? 7.803 8.224 -16.079 1.00 98.31 94 ASN A N 1
ATOM 748 C CA . ASN A 1 94 ? 6.484 7.860 -15.558 1.00 98.31 94 ASN A CA 1
ATOM 749 C C . ASN A 1 94 ? 6.589 6.959 -14.319 1.00 98.31 94 ASN A C 1
ATOM 751 O O . ASN A 1 94 ? 5.985 7.266 -13.292 1.00 98.31 94 ASN A O 1
ATOM 755 N N . LEU A 1 95 ? 7.419 5.912 -14.376 1.00 98.62 95 LEU A N 1
ATOM 756 C CA . LEU A 1 95 ? 7.669 5.016 -13.242 1.00 98.62 95 LEU A CA 1
ATOM 757 C C . LEU A 1 95 ? 8.265 5.759 -12.041 1.00 98.62 95 LEU A C 1
ATOM 759 O O . LEU A 1 95 ? 7.896 5.505 -10.895 1.00 98.62 95 LEU A O 1
ATOM 763 N N . THR A 1 96 ? 9.166 6.714 -12.287 1.00 98.38 96 THR A N 1
ATOM 764 C CA . THR A 1 96 ? 9.731 7.558 -11.225 1.00 98.38 96 THR A CA 1
ATOM 765 C C . THR A 1 96 ? 8.651 8.402 -10.550 1.00 98.38 96 THR A C 1
ATOM 767 O O . THR A 1 96 ? 8.627 8.496 -9.322 1.00 98.38 96 THR A O 1
ATOM 770 N N . LYS A 1 97 ? 7.726 8.981 -11.325 1.00 98.44 97 LYS A N 1
ATOM 771 C CA . LYS A 1 97 ? 6.602 9.756 -10.787 1.00 98.44 97 LYS A CA 1
ATOM 772 C C . LYS A 1 97 ? 5.669 8.882 -9.945 1.00 98.44 97 LYS A C 1
ATOM 774 O O . LYS A 1 97 ? 5.370 9.242 -8.808 1.00 98.44 97 LYS A O 1
ATOM 779 N N . GLU A 1 98 ? 5.274 7.719 -10.459 1.00 98.44 98 GLU A N 1
ATOM 780 C CA . GLU A 1 98 ? 4.412 6.771 -9.741 1.00 98.44 98 GLU A CA 1
ATOM 781 C C . GLU A 1 98 ? 5.056 6.299 -8.428 1.00 98.44 98 GLU A C 1
ATOM 783 O O . GLU A 1 98 ? 4.406 6.265 -7.382 1.00 98.44 98 GLU A O 1
ATOM 788 N N . LYS A 1 99 ? 6.365 6.018 -8.443 1.00 98.44 99 LYS A N 1
ATOM 789 C CA . LYS A 1 99 ? 7.120 5.651 -7.239 1.00 98.44 99 LYS A CA 1
ATOM 790 C C . LYS A 1 99 ? 7.083 6.748 -6.172 1.00 98.44 99 LYS A C 1
ATOM 792 O O . LYS A 1 99 ? 6.935 6.434 -4.987 1.00 98.44 99 LYS A O 1
ATOM 797 N N . THR A 1 100 ? 7.209 8.014 -6.564 1.00 98.31 100 THR A N 1
ATOM 798 C CA . THR A 1 100 ? 7.095 9.152 -5.639 1.00 98.31 100 THR A CA 1
ATOM 799 C C . THR A 1 100 ? 5.686 9.241 -5.051 1.00 98.31 100 THR A C 1
ATOM 801 O O . THR A 1 100 ? 5.546 9.285 -3.830 1.00 98.31 100 THR A O 1
ATOM 804 N N . GLU A 1 101 ? 4.641 9.151 -5.879 1.00 98.56 101 GLU A N 1
ATOM 805 C CA . GLU A 1 101 ? 3.242 9.183 -5.422 1.00 98.56 101 GLU A CA 1
ATOM 806 C C . GLU A 1 101 ? 2.911 8.033 -4.452 1.00 98.56 101 GLU A C 1
ATOM 808 O O . GLU A 1 101 ? 2.239 8.235 -3.436 1.00 98.56 101 GLU A O 1
ATOM 813 N N . LEU A 1 102 ? 3.405 6.821 -4.727 1.00 98.62 102 LEU A N 1
ATOM 814 C CA . LEU A 1 102 ? 3.256 5.669 -3.834 1.00 98.62 102 LEU A CA 1
ATOM 815 C C . LEU A 1 102 ? 3.999 5.867 -2.509 1.00 98.62 102 LEU A C 1
ATOM 817 O O . LEU A 1 102 ? 3.480 5.508 -1.451 1.00 98.62 102 LEU A O 1
ATOM 821 N N . THR A 1 103 ? 5.189 6.466 -2.550 1.00 98.38 103 THR A N 1
ATOM 822 C CA . THR A 1 103 ? 5.972 6.765 -1.344 1.00 98.38 103 THR A CA 1
ATOM 823 C C . THR A 1 103 ? 5.233 7.761 -0.447 1.00 98.38 103 THR A C 1
ATOM 825 O O . THR A 1 103 ? 5.111 7.527 0.755 1.00 98.38 103 THR A O 1
ATOM 828 N N . GLU A 1 104 ? 4.661 8.820 -1.024 1.00 98.44 104 GLU A N 1
ATOM 829 C CA . GLU A 1 104 ? 3.852 9.798 -0.287 1.00 98.44 104 GLU A CA 1
ATOM 830 C C . GLU A 1 104 ? 2.582 9.176 0.312 1.00 98.44 104 GLU A C 1
ATOM 832 O O . GLU A 1 104 ? 2.256 9.422 1.476 1.00 98.44 104 GLU A O 1
ATOM 837 N N . LYS A 1 105 ? 1.865 8.337 -0.452 1.00 98.56 105 LYS A N 1
ATOM 838 C CA . LYS A 1 105 ? 0.688 7.608 0.055 1.00 98.56 105 LYS A CA 1
ATOM 839 C C . LYS A 1 105 ? 1.048 6.704 1.233 1.00 98.56 105 LYS A C 1
ATOM 841 O O . LYS A 1 105 ? 0.338 6.711 2.236 1.00 98.56 105 LYS A O 1
ATOM 846 N N . ASN A 1 106 ? 2.162 5.979 1.149 1.00 98.31 106 ASN A N 1
ATOM 847 C CA . ASN A 1 106 ? 2.621 5.114 2.236 1.00 98.31 106 ASN A CA 1
ATOM 848 C C . ASN A 1 106 ? 2.981 5.899 3.502 1.00 98.31 106 ASN A C 1
ATOM 850 O O . ASN A 1 106 ? 2.668 5.447 4.604 1.00 98.31 106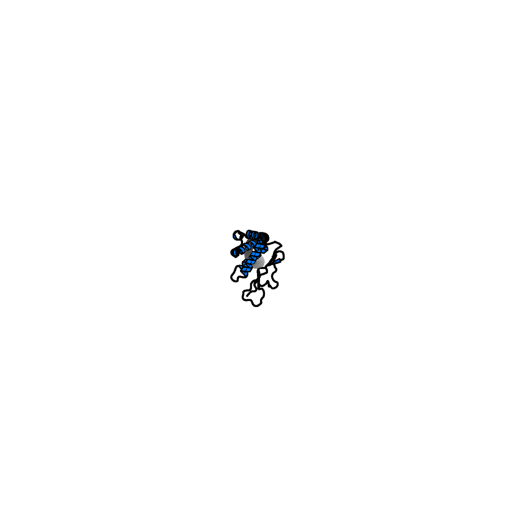 ASN A O 1
ATOM 854 N N . GLN A 1 107 ? 3.588 7.082 3.369 1.00 98.44 107 GLN A N 1
ATOM 855 C CA . GLN A 1 107 ? 3.856 7.952 4.517 1.00 98.44 107 GLN A CA 1
ATOM 856 C C . GLN A 1 107 ? 2.552 8.405 5.187 1.00 98.44 107 GLN A C 1
ATOM 858 O O . GLN A 1 107 ? 2.416 8.257 6.400 1.00 98.44 107 GLN A O 1
ATOM 863 N N . LYS A 1 108 ? 1.562 8.863 4.404 1.00 98.50 108 LYS A N 1
ATOM 864 C CA . LYS A 1 108 ? 0.249 9.281 4.934 1.00 98.50 108 LYS A CA 1
ATOM 865 C C . LYS A 1 108 ? -0.473 8.145 5.659 1.00 98.50 108 LYS A C 1
ATOM 867 O O . LYS A 1 108 ? -0.943 8.346 6.774 1.00 98.50 108 LYS A O 1
ATOM 872 N N . LEU A 1 109 ? -0.506 6.952 5.061 1.00 98.44 109 LEU A N 1
ATOM 873 C CA . LEU A 1 109 ? -1.113 5.764 5.673 1.00 98.44 109 LEU A CA 1
ATOM 874 C C . LEU A 1 109 ? -0.404 5.347 6.966 1.00 98.44 109 LEU A C 1
ATOM 876 O O . LEU A 1 109 ? -1.055 4.911 7.912 1.00 98.44 109 LEU A O 1
ATOM 880 N N . THR A 1 110 ? 0.922 5.495 7.027 1.00 98.25 110 THR A N 1
ATOM 881 C CA . THR A 1 110 ? 1.688 5.216 8.250 1.00 98.25 110 THR A CA 1
ATOM 882 C C . THR A 1 110 ? 1.294 6.185 9.367 1.00 98.25 110 THR A C 1
ATOM 884 O O . THR A 1 110 ? 0.962 5.742 10.461 1.00 98.25 110 THR A O 1
ATOM 887 N N . THR A 1 111 ? 1.217 7.488 9.078 1.00 98.19 111 THR A N 1
ATOM 888 C CA . THR A 1 111 ? 0.758 8.490 10.054 1.00 98.19 111 THR A CA 1
ATOM 889 C C . THR A 1 111 ? -0.682 8.242 10.517 1.00 98.19 111 THR A C 1
ATOM 891 O O . THR A 1 111 ? -0.970 8.330 11.708 1.00 98.19 111 THR A O 1
ATOM 894 N N . GLU A 1 112 ? -1.594 7.899 9.604 1.00 98.44 112 GLU A N 1
ATOM 895 C CA . GLU A 1 112 ? -2.986 7.580 9.951 1.00 98.44 112 GLU A CA 1
ATOM 896 C C . GLU A 1 112 ? -3.079 6.347 10.860 1.00 98.44 112 GLU A C 1
ATOM 898 O O . GLU A 1 112 ? -3.806 6.357 11.854 1.00 98.44 112 GLU A O 1
ATOM 903 N N . LYS A 1 113 ? -2.288 5.308 10.576 1.00 98.31 113 LYS A N 1
ATOM 904 C CA . LYS A 1 113 ? -2.204 4.109 11.415 1.00 98.31 113 LYS A CA 1
ATOM 905 C C . LYS A 1 113 ? -1.732 4.426 12.837 1.00 98.31 113 LYS A C 1
ATOM 907 O O . LYS A 1 113 ? -2.288 3.877 13.794 1.00 98.31 113 LYS A O 1
ATOM 912 N N . ASP A 1 114 ? -0.733 5.289 12.988 1.00 98.25 114 ASP A N 1
ATOM 913 C CA . ASP A 1 114 ? -0.210 5.681 14.302 1.00 98.25 114 ASP A CA 1
ATOM 914 C C . ASP A 1 114 ? -1.249 6.487 15.103 1.00 98.25 114 ASP A C 1
ATOM 916 O O . ASP A 1 114 ? -1.456 6.235 16.297 1.00 98.25 114 ASP A O 1
ATOM 920 N N . ASN A 1 115 ? -1.984 7.381 14.432 1.00 98.31 115 ASN A N 1
ATOM 921 C CA . ASN A 1 115 ? -3.092 8.127 15.035 1.00 98.31 115 ASN A CA 1
ATOM 922 C C . ASN A 1 115 ? -4.215 7.190 15.501 1.00 98.31 115 ASN A C 1
ATOM 924 O O . ASN A 1 115 ? -4.602 7.231 16.666 1.00 98.31 115 ASN A O 1
ATOM 928 N N . LEU A 1 116 ? -4.670 6.269 14.643 1.00 98.50 116 LEU A N 1
ATOM 929 C CA . LEU A 1 116 ? -5.705 5.289 14.998 1.00 98.50 116 LEU A CA 1
ATOM 930 C C . LEU A 1 116 ? -5.276 4.377 16.155 1.00 98.50 116 LEU A C 1
ATOM 932 O O . LEU A 1 116 ? -6.094 4.003 16.996 1.00 98.50 116 LEU A O 1
ATOM 936 N N . THR A 1 117 ? -3.991 4.027 16.230 1.00 98.31 117 THR A N 1
ATOM 937 C CA . THR A 1 117 ? -3.443 3.238 17.345 1.00 98.31 117 THR A CA 1
ATOM 938 C C . THR A 1 117 ? -3.500 4.017 18.664 1.00 98.31 117 THR A C 1
ATOM 940 O O . THR A 1 117 ? -3.819 3.451 19.718 1.00 98.31 117 THR A O 1
ATOM 943 N N . THR A 1 118 ? -3.242 5.323 18.604 1.00 98.31 118 THR A N 1
ATOM 944 C CA . THR A 1 118 ? -3.350 6.235 19.749 1.00 98.31 1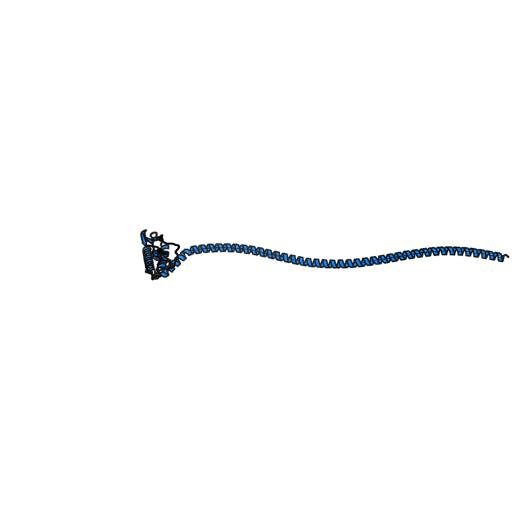18 THR A CA 1
ATOM 945 C C . THR A 1 118 ? -4.806 6.394 20.186 1.00 98.31 118 THR A C 1
ATOM 947 O O . THR A 1 118 ? -5.116 6.192 21.362 1.00 98.31 118 THR A O 1
ATOM 950 N N . ASP A 1 119 ? -5.719 6.640 19.245 1.00 98.50 119 ASP A N 1
ATOM 951 C CA . ASP A 1 119 ? -7.156 6.774 19.509 1.00 98.50 119 ASP A CA 1
ATOM 952 C C . ASP A 1 119 ? -7.747 5.499 20.115 1.00 98.50 119 ASP A C 1
ATOM 954 O O . ASP A 1 119 ? -8.481 5.558 21.103 1.00 98.50 119 ASP A O 1
ATOM 958 N N . LEU A 1 120 ? -7.365 4.327 19.598 1.00 98.44 120 LEU A N 1
ATOM 959 C CA . LEU A 1 120 ? -7.780 3.040 20.154 1.00 98.44 120 LEU A CA 1
ATOM 960 C C . LEU A 1 120 ? -7.295 2.856 21.599 1.00 98.44 120 LEU A C 1
ATOM 962 O O . LEU A 1 120 ? -8.024 2.322 22.438 1.00 98.44 120 LEU A O 1
ATOM 966 N N . SER A 1 121 ? -6.068 3.281 21.899 1.00 98.19 121 SER A N 1
ATOM 967 C CA . SER A 1 121 ? -5.511 3.201 23.253 1.00 98.19 121 SER A CA 1
ATOM 968 C C . SER A 1 121 ? -6.254 4.133 24.212 1.00 98.19 121 SER A C 1
ATOM 970 O O . SER A 1 121 ? -6.636 3.712 25.304 1.00 98.19 121 SER A O 1
ATOM 972 N N . ASN A 1 122 ? -6.556 5.356 23.771 1.00 98.19 122 ASN A N 1
ATOM 973 C CA . ASN A 1 122 ? -7.349 6.320 24.532 1.00 98.19 122 ASN A CA 1
ATOM 974 C C . ASN A 1 122 ? -8.777 5.810 24.789 1.00 98.19 122 ASN A C 1
ATOM 976 O O . ASN A 1 122 ? -9.250 5.853 25.925 1.00 98.19 122 ASN A O 1
ATOM 980 N N . ALA A 1 123 ? -9.439 5.253 23.771 1.00 98.25 123 ALA A N 1
ATOM 981 C CA . ALA A 1 123 ? -10.778 4.679 23.896 1.00 98.25 123 ALA A CA 1
ATOM 982 C C . ALA A 1 123 ? -10.814 3.497 24.881 1.00 98.25 123 ALA A C 1
ATOM 984 O O . ALA A 1 123 ? -11.736 3.390 25.690 1.00 98.25 123 ALA A O 1
ATOM 985 N N . LYS A 1 124 ? -9.787 2.634 24.878 1.00 98.38 124 LYS A N 1
ATOM 986 C CA . LYS A 1 124 ? -9.656 1.546 25.865 1.00 98.38 124 LYS A CA 1
ATOM 987 C C . LYS A 1 124 ? -9.537 2.076 27.292 1.00 98.38 124 LYS A C 1
ATOM 989 O O . LYS A 1 124 ? -10.182 1.534 28.187 1.00 98.38 124 LYS A O 1
ATOM 994 N N . ILE A 1 125 ? -8.744 3.127 27.508 1.00 98.19 125 ILE A N 1
ATOM 995 C CA . ILE A 1 125 ? -8.602 3.760 28.828 1.00 98.19 125 ILE A CA 1
ATOM 996 C C . ILE A 1 125 ? -9.949 4.319 29.299 1.00 98.19 125 ILE A C 1
ATOM 998 O O . ILE A 1 125 ? -10.364 4.035 30.423 1.00 98.19 125 ILE A O 1
ATOM 1002 N N . GLN A 1 126 ? -10.664 5.044 28.433 1.00 98.00 126 GLN A N 1
ATOM 1003 C CA . GLN A 1 126 ? -11.988 5.587 28.753 1.00 98.00 126 GLN A CA 1
ATOM 1004 C C . GLN A 1 126 ? -13.004 4.482 29.072 1.00 98.00 126 GLN A C 1
ATOM 1006 O O . GLN A 1 126 ? -13.751 4.596 30.040 1.00 98.00 126 GLN A O 1
ATOM 1011 N N . ALA A 1 127 ? -13.001 3.376 28.321 1.00 98.12 127 ALA A N 1
ATOM 1012 C CA . ALA A 1 127 ? -13.885 2.240 28.580 1.00 98.12 127 ALA A CA 1
ATOM 1013 C C . ALA A 1 127 ? -13.615 1.585 29.948 1.00 98.12 127 ALA A C 1
ATOM 1015 O O . ALA A 1 127 ? -14.551 1.237 30.668 1.00 98.12 127 ALA A O 1
ATOM 1016 N N . ILE A 1 128 ? -12.342 1.446 30.336 1.00 97.88 128 ILE A N 1
ATOM 1017 C CA . ILE A 1 128 ? -11.966 0.934 31.662 1.00 97.88 128 ILE A CA 1
ATOM 1018 C C . ILE A 1 128 ? -12.469 1.875 32.763 1.00 97.88 128 ILE A C 1
ATOM 1020 O O . ILE A 1 128 ? -13.047 1.406 33.743 1.00 97.88 128 ILE A O 1
ATOM 1024 N N . GLN A 1 129 ? -12.291 3.188 32.599 1.00 97.81 129 GLN A N 1
ATOM 1025 C CA . GLN A 1 129 ? -12.767 4.187 33.562 1.00 97.81 129 GLN A CA 1
ATOM 1026 C C . GLN A 1 129 ? -14.293 4.159 33.705 1.00 97.81 129 GLN A C 1
ATOM 1028 O O . GLN A 1 129 ? -14.797 4.088 34.825 1.00 97.81 129 GLN A O 1
ATOM 1033 N N . ALA A 1 130 ? -15.025 4.126 32.589 1.00 96.94 130 ALA A N 1
ATOM 1034 C CA . ALA A 1 130 ? -16.483 4.057 32.590 1.00 96.94 130 ALA A CA 1
ATOM 1035 C C . ALA A 1 130 ? -17.003 2.795 33.300 1.00 96.94 130 ALA A C 1
ATOM 1037 O O . ALA A 1 130 ? -17.947 2.873 34.084 1.00 96.94 130 ALA A O 1
ATOM 1038 N N . ASN A 1 131 ? -16.360 1.640 33.090 1.00 96.25 131 ASN A N 1
ATOM 1039 C CA . ASN A 1 131 ? -16.715 0.409 33.803 1.00 96.25 131 ASN A CA 1
ATOM 1040 C C . ASN A 1 131 ? -16.473 0.530 35.315 1.00 96.25 131 ASN A C 1
ATOM 1042 O O . ASN A 1 131 ? -17.340 0.167 36.103 1.00 96.25 131 ASN A O 1
ATOM 1046 N N . GLN A 1 132 ? -15.345 1.110 35.734 1.00 97.19 132 GLN A N 1
ATOM 1047 C CA . GLN A 1 132 ? -15.075 1.342 37.157 1.00 97.19 132 GLN A CA 1
ATOM 1048 C C . GLN A 1 132 ? -16.089 2.300 37.800 1.00 97.19 132 GLN A C 1
ATOM 1050 O O . GLN A 1 132 ? -16.463 2.120 38.960 1.00 97.19 132 GLN A O 1
ATOM 1055 N N . GLU A 1 133 ? -16.518 3.343 37.089 1.00 96.31 133 GLU A N 1
ATOM 1056 C CA . GLU A 1 133 ? -17.555 4.260 37.573 1.00 96.31 133 GLU A CA 1
ATOM 1057 C C . GLU A 1 133 ? -18.924 3.591 37.655 1.00 96.31 133 GLU A C 1
ATOM 1059 O O . GLU A 1 133 ? -19.631 3.777 38.648 1.00 96.31 133 GLU A O 1
ATOM 1064 N N . LYS A 1 134 ? -19.268 2.768 36.661 1.00 96.06 134 LYS A N 1
ATOM 1065 C CA . LYS A 1 134 ? -20.486 1.961 36.666 1.00 96.06 134 LYS A CA 1
ATOM 1066 C C . LYS A 1 134 ? -20.535 1.046 37.892 1.00 96.06 134 LYS A C 1
ATOM 1068 O O . LYS A 1 134 ? -21.524 1.085 38.618 1.00 96.06 134 LYS A O 1
ATOM 1073 N N . ASP A 1 135 ? -19.465 0.306 38.176 1.00 95.31 135 ASP A N 1
ATOM 1074 C CA . ASP A 1 135 ? -19.402 -0.593 39.337 1.00 95.31 135 ASP A CA 1
ATOM 1075 C C . ASP A 1 135 ? -19.570 0.179 40.660 1.00 95.31 135 ASP A C 1
ATOM 1077 O O . ASP A 1 135 ? -20.320 -0.227 41.552 1.00 95.31 135 ASP A O 1
ATOM 1081 N N . LYS A 1 136 ? -18.927 1.353 40.780 1.00 96.19 136 LYS A N 1
ATOM 1082 C CA . LYS A 1 136 ? -19.091 2.244 41.944 1.00 96.19 136 LYS A CA 1
ATOM 1083 C C . LYS A 1 136 ? -20.530 2.742 42.089 1.00 96.19 136 LYS A C 1
ATOM 1085 O O . LYS A 1 136 ? -21.026 2.850 43.212 1.00 96.19 136 LYS A O 1
ATOM 1090 N N . LEU A 1 137 ? -21.191 3.090 40.984 1.00 94.12 137 LEU A N 1
ATOM 1091 C CA . LEU A 1 137 ? -22.585 3.536 40.983 1.00 94.12 137 LEU A CA 1
ATOM 1092 C C . LEU A 1 137 ? -23.536 2.402 41.365 1.00 94.12 137 LEU A C 1
ATOM 1094 O O . LEU A 1 137 ? -24.398 2.616 42.214 1.00 94.12 137 LEU A O 1
ATOM 1098 N N . GLU A 1 138 ? -23.349 1.198 40.822 1.00 91.50 138 GLU A N 1
ATOM 1099 C CA . GLU A 1 138 ? -24.136 0.019 41.198 1.00 91.50 138 GLU A CA 1
ATOM 1100 C C . GLU A 1 138 ? -23.996 -0.290 42.694 1.00 91.50 138 GLU A C 1
ATOM 1102 O O . GLU A 1 138 ? -25.002 -0.492 43.379 1.00 91.50 138 GLU A O 1
ATOM 1107 N N . GLN A 1 139 ? -22.777 -0.225 43.242 1.00 92.81 139 GLN A N 1
ATOM 1108 C CA . GLN A 1 139 ? -22.546 -0.409 44.676 1.00 92.81 139 GLN A CA 1
ATOM 1109 C C . GLN A 1 139 ? -23.247 0.667 45.522 1.00 92.81 139 GLN A C 1
ATOM 1111 O O . GLN A 1 139 ? -23.862 0.344 46.540 1.00 92.81 139 GLN A O 1
ATOM 1116 N N . LYS A 1 140 ? -23.194 1.940 45.103 1.00 92.25 140 LYS A N 1
ATOM 1117 C CA . LYS A 1 140 ? -23.910 3.038 45.777 1.00 92.25 140 LYS A CA 1
ATOM 1118 C C . LYS A 1 140 ? -25.430 2.899 45.669 1.00 92.25 140 LYS A C 1
ATOM 1120 O O . LYS A 1 140 ? -26.128 3.311 46.591 1.00 92.25 140 LYS A O 1
ATOM 1125 N N . HIS A 1 141 ? -25.942 2.331 44.577 1.00 91.06 141 HIS A N 1
ATOM 1126 C CA . HIS A 1 141 ? -27.377 2.181 44.338 1.00 91.06 141 HIS A CA 1
ATOM 1127 C C . HIS A 1 141 ? -27.981 0.921 44.988 1.00 91.06 141 HIS A C 1
ATOM 1129 O O . HIS A 1 141 ? -29.189 0.861 45.229 1.00 91.06 141 HIS A O 1
ATOM 1135 N N . ALA A 1 142 ? -27.167 -0.089 45.312 1.00 89.25 142 ALA A N 1
ATOM 1136 C CA . ALA A 1 142 ? -27.636 -1.352 45.884 1.00 89.25 142 ALA A CA 1
ATOM 1137 C C . ALA A 1 142 ? -28.548 -1.198 47.127 1.00 89.25 142 ALA A C 1
ATOM 1139 O O . ALA A 1 142 ? -29.577 -1.878 47.176 1.00 89.25 142 ALA A O 1
ATOM 1140 N N . PRO A 1 143 ? -28.270 -0.299 48.099 1.00 86.31 143 PRO A N 1
ATOM 1141 C CA . PRO A 1 143 ? -29.164 -0.077 49.238 1.00 86.31 143 PRO A CA 1
ATOM 1142 C C . PRO A 1 143 ? -30.531 0.489 48.836 1.00 86.31 143 PRO A C 1
ATOM 1144 O O . PRO A 1 143 ? -31.551 0.044 49.356 1.00 86.31 143 PRO A O 1
ATOM 1147 N N . TYR A 1 144 ? -30.573 1.428 47.886 1.00 88.06 144 TYR A N 1
ATOM 1148 C CA . TYR A 1 144 ? -31.820 2.062 47.445 1.00 88.06 144 TYR A CA 1
ATOM 1149 C C . TYR A 1 144 ? -32.747 1.070 46.741 1.00 88.06 144 TYR A C 1
ATOM 1151 O O . TYR A 1 144 ? -33.944 1.076 47.002 1.00 88.06 144 TYR A O 1
ATOM 1159 N N . LYS A 1 145 ? -32.188 0.143 45.950 1.00 88.62 145 LYS A N 1
ATOM 1160 C CA . LYS A 1 145 ? -32.959 -0.933 45.304 1.00 88.62 145 LYS A CA 1
ATOM 1161 C C . LYS A 1 145 ? -33.660 -1.845 46.321 1.00 88.62 145 LYS A C 1
ATOM 1163 O O . LYS A 1 145 ? -34.764 -2.320 46.071 1.00 88.62 145 LYS A O 1
ATOM 1168 N N . LYS A 1 146 ? -33.035 -2.093 47.479 1.00 88.81 146 LYS A N 1
ATOM 1169 C CA . LYS A 1 146 ? -33.672 -2.844 48.573 1.00 88.81 146 LYS A CA 1
ATOM 1170 C C . LYS A 1 146 ? -34.806 -2.054 49.230 1.00 88.81 146 LYS A C 1
ATOM 1172 O O . LYS A 1 146 ? -35.856 -2.631 49.489 1.00 88.81 146 LYS A O 1
ATOM 1177 N N . LEU A 1 147 ? -34.606 -0.753 49.472 1.00 91.50 147 LEU A N 1
ATOM 1178 C CA . LEU A 1 147 ? -35.651 0.120 50.026 1.00 91.50 147 LEU A CA 1
ATOM 1179 C C . LEU A 1 147 ? -36.861 0.222 49.090 1.00 91.50 147 LEU A C 1
ATOM 1181 O O . LEU A 1 147 ? -37.995 0.166 49.556 1.00 91.50 147 LEU A O 1
ATOM 1185 N N . GLU A 1 148 ? -36.619 0.358 47.787 1.00 90.62 148 GLU A N 1
ATOM 1186 C CA . GLU A 1 148 ? -37.663 0.381 46.761 1.00 90.62 148 GLU A CA 1
ATOM 1187 C C . GLU A 1 148 ? -38.487 -0.909 46.805 1.00 90.62 148 GLU A C 1
ATOM 1189 O O . GLU A 1 148 ? -39.695 -0.855 47.028 1.00 90.62 148 GLU A O 1
ATOM 1194 N N . LYS A 1 149 ? -37.816 -2.070 46.760 1.00 93.19 149 LYS A N 1
ATOM 1195 C CA . LYS A 1 149 ? -38.471 -3.379 46.878 1.00 93.19 149 LYS A CA 1
ATOM 1196 C C . LYS A 1 149 ? -39.286 -3.519 48.170 1.00 93.19 149 LYS A C 1
ATOM 1198 O O . LYS A 1 149 ? -40.402 -4.026 48.140 1.00 93.19 149 LYS A O 1
ATOM 1203 N N . LEU A 1 150 ? -38.746 -3.077 49.308 1.00 94.00 150 LEU A N 1
ATOM 1204 C CA . LEU A 1 150 ? -39.461 -3.099 50.588 1.00 94.00 150 LEU A CA 1
ATOM 1205 C C . LEU A 1 150 ? -40.784 -2.326 50.508 1.00 94.00 150 LEU A C 1
ATOM 1207 O O . LEU A 1 150 ? -41.811 -2.807 50.989 1.00 94.00 150 LEU A O 1
ATOM 1211 N N . TYR A 1 151 ? -40.765 -1.137 49.906 1.00 94.00 151 TYR A N 1
ATOM 1212 C CA . TYR A 1 151 ? -41.962 -0.311 49.808 1.00 94.00 151 TYR A CA 1
ATOM 1213 C C . TYR A 1 151 ? -42.975 -0.861 48.803 1.00 94.00 151 TYR A C 1
ATOM 1215 O O . TYR A 1 151 ? -44.170 -0.849 49.088 1.00 94.00 151 TYR A O 1
ATOM 1223 N N . GLU A 1 152 ? -42.516 -1.404 47.674 1.00 93.94 152 GLU A N 1
ATOM 1224 C CA . GLU A 1 152 ? -43.376 -2.100 46.710 1.00 93.94 152 GLU A CA 1
ATOM 1225 C C . GLU A 1 152 ? -44.126 -3.267 47.364 1.00 93.94 152 GLU A C 1
ATOM 1227 O O . GLU A 1 152 ? -45.356 -3.322 47.308 1.00 93.94 152 GLU A O 1
ATOM 1232 N N . VAL A 1 153 ? -43.405 -4.154 48.062 1.00 94.69 153 VAL A N 1
ATOM 1233 C CA . VAL A 1 153 ? -44.011 -5.303 48.753 1.00 94.69 153 VAL A CA 1
ATOM 1234 C C . VAL A 1 153 ? -44.989 -4.831 49.831 1.00 94.69 153 VAL A C 1
ATOM 1236 O O . VAL A 1 153 ? -46.082 -5.383 49.952 1.00 94.69 153 VAL A O 1
ATOM 1239 N N . PHE A 1 154 ? -44.655 -3.771 50.575 1.00 95.00 154 PHE A N 1
ATOM 1240 C CA . PHE A 1 154 ? -45.584 -3.161 51.527 1.00 95.00 154 PHE A CA 1
ATOM 1241 C C . PHE A 1 154 ? -46.875 -2.683 50.854 1.00 95.00 154 PHE A C 1
ATOM 1243 O O . PHE A 1 154 ? -47.961 -2.983 51.351 1.00 95.00 154 PHE A O 1
ATOM 1250 N N . LEU A 1 155 ? -46.792 -1.979 49.721 1.00 93.12 155 LEU A N 1
ATOM 1251 C CA . LEU A 1 155 ? -47.970 -1.484 49.005 1.00 93.12 155 LEU A CA 1
ATOM 1252 C C . LEU A 1 155 ? -48.905 -2.619 48.555 1.00 93.12 155 LEU A C 1
ATOM 1254 O O . LEU A 1 155 ? -50.123 -2.430 48.581 1.00 93.12 155 LEU A O 1
ATOM 1258 N N . GLU A 1 156 ? -48.367 -3.789 48.199 1.00 93.31 156 GLU A N 1
ATOM 1259 C CA . GLU A 1 156 ? -49.150 -4.965 47.787 1.00 93.31 156 GLU A CA 1
ATOM 1260 C C . GLU A 1 156 ? -49.965 -5.606 48.926 1.00 93.31 156 GLU A C 1
ATOM 1262 O O . GLU A 1 156 ? -51.007 -6.227 48.666 1.00 93.31 156 GLU A O 1
ATOM 1267 N N . VAL A 1 157 ? -49.490 -5.482 50.172 1.00 93.31 157 VAL A N 1
ATOM 1268 C CA . VAL A 1 157 ? -50.072 -6.145 51.356 1.00 93.31 157 VAL A CA 1
ATOM 1269 C C . VAL A 1 157 ? -50.616 -5.179 52.404 1.00 93.31 157 VAL A C 1
ATOM 1271 O O . VAL A 1 157 ? -51.198 -5.624 53.390 1.00 93.31 157 VAL A O 1
ATOM 1274 N N . LYS A 1 158 ? -50.490 -3.861 52.209 1.00 90.69 158 LYS A N 1
ATOM 1275 C CA . LYS A 1 158 ? -50.928 -2.856 53.193 1.00 90.69 158 LYS A CA 1
ATOM 1276 C C . LYS A 1 158 ? -52.399 -2.992 53.592 1.00 90.69 158 LYS A C 1
ATOM 1278 O O . LYS A 1 158 ? -52.736 -2.718 54.734 1.00 90.69 158 LYS A O 1
ATOM 1283 N N . GLY A 1 159 ? -53.260 -3.463 52.684 1.00 88.81 159 GLY A N 1
ATOM 1284 C CA . GLY A 1 159 ? -54.680 -3.714 52.963 1.00 88.81 159 GLY A CA 1
ATOM 1285 C C . GLY A 1 159 ? -54.932 -4.861 53.951 1.00 88.81 159 GLY A C 1
ATOM 1286 O O . GLY A 1 159 ? -56.008 -4.942 54.531 1.00 88.81 159 GLY A O 1
ATOM 1287 N N . CYS A 1 160 ? -53.940 -5.726 54.173 1.00 87.44 160 CYS A N 1
ATOM 1288 C CA . CYS A 1 160 ? -53.980 -6.802 55.163 1.00 87.44 160 CYS A CA 1
ATOM 1289 C C . CYS A 1 160 ? -53.509 -6.340 56.550 1.00 87.44 160 CYS A C 1
ATOM 1291 O O . CYS A 1 160 ? -53.648 -7.081 57.522 1.00 87.44 160 CYS A O 1
ATOM 1293 N N . LEU A 1 161 ? -52.913 -5.150 56.653 1.00 88.75 161 LEU A N 1
ATOM 1294 C CA . LEU A 1 161 ? -52.315 -4.643 57.881 1.00 88.75 161 LEU A CA 1
ATOM 1295 C C . LEU A 1 161 ? -53.282 -3.686 58.577 1.00 88.75 161 LEU A C 1
ATOM 1297 O O . LEU A 1 161 ? -53.679 -2.674 58.010 1.00 88.75 161 LEU A O 1
ATOM 1301 N N . ASN A 1 162 ? -53.617 -3.972 59.834 1.00 85.88 162 ASN A N 1
ATOM 1302 C CA . ASN A 1 162 ? -54.452 -3.098 60.657 1.00 85.88 162 ASN A CA 1
ATOM 1303 C C . ASN A 1 162 ? -53.589 -2.301 61.649 1.00 85.88 162 ASN A C 1
ATOM 1305 O O . ASN A 1 162 ? -53.713 -2.456 62.864 1.00 85.88 162 ASN A O 1
ATOM 1309 N N . PHE A 1 163 ? -52.655 -1.500 61.126 1.00 87.12 163 PHE A N 1
ATOM 1310 C CA . PHE A 1 163 ? -51.789 -0.647 61.941 1.00 87.12 163 PHE A CA 1
ATOM 1311 C C . PHE A 1 163 ? -52.054 0.832 61.678 1.00 87.12 163 PHE A C 1
ATOM 1313 O O . PHE A 1 163 ? -52.100 1.269 60.532 1.00 87.12 163 PHE A O 1
ATOM 1320 N N . ASN A 1 164 ? -52.089 1.629 62.746 1.00 83.25 164 ASN A N 1
ATOM 1321 C CA . ASN A 1 164 ? -52.334 3.075 62.675 1.00 83.25 164 ASN A CA 1
ATOM 1322 C C . ASN A 1 164 ? -51.292 3.847 61.839 1.00 83.25 164 ASN A C 1
ATOM 1324 O O . ASN A 1 164 ? -51.550 4.975 61.424 1.00 83.25 164 ASN A O 1
ATOM 1328 N N . PHE A 1 165 ? -50.099 3.281 61.616 1.00 84.81 165 PHE A N 1
ATOM 1329 C CA . PHE A 1 165 ? -49.061 3.911 60.797 1.00 84.81 165 PHE A CA 1
ATOM 1330 C C . PHE A 1 165 ? -49.269 3.701 59.291 1.00 84.81 165 PHE A C 1
ATOM 1332 O O . PHE A 1 165 ? -48.728 4.473 58.501 1.00 84.81 165 PHE A O 1
ATOM 1339 N N . VAL A 1 166 ? -50.052 2.700 58.871 1.00 87.12 166 VAL A N 1
ATOM 1340 C CA . VAL A 1 166 ? -50.227 2.344 57.450 1.00 87.12 166 VAL A CA 1
ATOM 1341 C C . VAL A 1 166 ? -50.781 3.524 56.653 1.00 87.12 166 VAL A C 1
ATOM 1343 O O . VAL A 1 166 ? -50.258 3.837 55.588 1.00 87.12 166 VAL A O 1
ATOM 1346 N N . GLU A 1 167 ? -51.764 4.242 57.205 1.00 84.62 167 GLU A N 1
ATOM 1347 C CA . GLU A 1 167 ? -52.369 5.432 56.584 1.00 84.62 167 GLU A CA 1
ATOM 1348 C C . GLU A 1 167 ? -51.394 6.610 56.437 1.00 84.62 167 GLU A C 1
ATOM 1350 O O . GLU A 1 167 ? -51.599 7.490 55.606 1.00 84.62 167 GLU A O 1
ATOM 1355 N N . LYS A 1 168 ? -50.326 6.636 57.241 1.00 85.38 168 LYS A N 1
ATOM 1356 C CA . LYS A 1 168 ? -49.339 7.725 57.295 1.00 85.38 168 LYS A CA 1
ATOM 1357 C C . LYS A 1 168 ? -48.038 7.392 56.561 1.00 85.38 168 LYS A C 1
ATOM 1359 O O . LYS A 1 168 ? -47.140 8.229 56.512 1.00 85.38 168 LYS A O 1
ATOM 1364 N N . THR A 1 169 ? -47.919 6.183 56.015 1.00 89.25 169 THR A N 1
ATOM 1365 C CA . THR A 1 169 ? -46.678 5.675 55.423 1.00 89.25 169 THR A CA 1
ATOM 1366 C C . THR A 1 169 ? -46.593 6.028 53.939 1.00 89.25 169 THR A C 1
ATOM 1368 O O . THR A 1 169 ? -47.255 5.406 53.106 1.00 89.25 169 THR A O 1
ATOM 1371 N N . HIS A 1 170 ? -45.724 6.979 53.590 1.00 89.44 170 HIS A N 1
ATOM 1372 C CA . HIS A 1 170 ? -45.559 7.473 52.215 1.00 89.44 170 HIS A CA 1
ATOM 1373 C C . HIS A 1 170 ? -44.232 7.041 51.571 1.00 89.44 170 HIS A C 1
ATOM 1375 O O . HIS A 1 170 ? -43.991 7.318 50.398 1.00 89.44 170 HIS A O 1
ATOM 1381 N N . SER A 1 171 ? -43.372 6.348 52.322 1.00 92.31 171 SER A N 1
ATOM 1382 C CA . SER A 1 171 ? -42.083 5.845 51.853 1.00 92.31 171 SER A CA 1
ATOM 1383 C C . SER A 1 171 ? -41.622 4.604 52.629 1.00 92.31 171 SER A C 1
ATOM 1385 O O . SER A 1 171 ? -42.118 4.309 53.720 1.00 92.31 171 SER A O 1
ATOM 1387 N N . ALA A 1 172 ? -40.613 3.901 52.098 1.00 91.44 172 ALA A N 1
ATOM 1388 C CA . ALA A 1 172 ? -39.924 2.811 52.800 1.00 91.44 172 ALA A CA 1
ATOM 1389 C C . ALA A 1 172 ? -39.364 3.262 54.160 1.00 91.44 172 ALA A C 1
ATOM 1391 O O . ALA A 1 172 ? -39.388 2.512 55.132 1.00 91.44 172 ALA A O 1
ATOM 1392 N N . MET A 1 173 ? -38.860 4.498 54.227 1.00 91.38 173 MET A N 1
ATOM 1393 C CA . MET A 1 173 ? -38.284 5.065 55.445 1.00 91.38 173 MET A CA 1
ATOM 1394 C C . MET A 1 173 ? -39.348 5.299 56.515 1.00 91.38 173 MET A C 1
ATOM 1396 O O . MET A 1 173 ? -39.108 4.961 57.670 1.00 91.38 173 MET A O 1
ATOM 1400 N N . ASP A 1 174 ? -40.526 5.806 56.139 1.00 92.62 174 ASP A N 1
ATOM 1401 C CA . ASP A 1 174 ? -41.642 5.990 57.079 1.00 92.62 174 ASP A CA 1
ATOM 1402 C C . ASP A 1 174 ? -42.094 4.649 57.662 1.00 92.62 174 ASP A C 1
ATOM 1404 O O . ASP A 1 174 ? -42.378 4.547 58.858 1.00 92.62 174 ASP A O 1
ATOM 1408 N N . LEU A 1 175 ? -42.118 3.608 56.821 1.00 92.88 175 LEU A N 1
ATOM 1409 C CA . LEU A 1 175 ? -42.472 2.252 57.223 1.00 92.88 175 LEU A CA 1
ATOM 1410 C C . LEU A 1 175 ? -41.468 1.715 58.244 1.00 92.88 175 LEU A C 1
ATOM 1412 O O . LEU A 1 175 ? -41.862 1.282 59.326 1.00 92.88 175 LEU A O 1
ATOM 1416 N N . ILE A 1 176 ? -40.174 1.779 57.915 1.00 92.25 176 ILE A N 1
ATOM 1417 C CA . ILE A 1 176 ? -39.094 1.336 58.804 1.00 92.25 176 ILE A CA 1
ATOM 1418 C C . ILE A 1 176 ? -39.146 2.115 60.121 1.00 92.25 176 ILE A C 1
ATOM 1420 O O . ILE A 1 176 ? -39.129 1.504 61.185 1.00 92.25 176 ILE A O 1
ATOM 1424 N N . ALA A 1 177 ? -39.250 3.446 60.076 1.00 92.06 177 ALA A N 1
ATOM 1425 C CA . ALA A 1 177 ? -39.310 4.284 61.272 1.00 92.06 177 ALA A CA 1
ATOM 1426 C C . ALA A 1 177 ? -40.512 3.934 62.163 1.00 92.06 177 ALA A C 1
ATOM 1428 O O . ALA A 1 177 ? -40.369 3.830 63.382 1.00 92.06 177 ALA A O 1
ATOM 1429 N N . SER A 1 178 ? -41.677 3.694 61.556 1.00 92.12 178 SER A N 1
ATOM 1430 C CA . SER A 1 178 ? -42.883 3.286 62.278 1.00 92.12 178 SER A CA 1
ATOM 1431 C C . SER A 1 178 ? -42.693 1.934 62.957 1.00 92.12 178 SER A C 1
ATOM 1433 O O . SER A 1 178 ? -42.960 1.817 64.150 1.00 92.12 178 SER A O 1
ATOM 1435 N N . VAL A 1 179 ? -42.157 0.939 62.242 1.00 91.38 179 VAL A N 1
ATOM 1436 C CA . VAL A 1 179 ? -41.864 -0.385 62.810 1.00 91.38 179 VAL A CA 1
ATOM 1437 C C . VAL A 1 179 ? -40.838 -0.285 63.937 1.00 91.38 179 VAL A C 1
ATOM 1439 O O . VAL A 1 179 ? -41.038 -0.880 64.987 1.00 91.38 179 VAL A O 1
ATOM 1442 N N . LEU A 1 180 ? -39.771 0.500 63.773 1.00 91.50 180 LEU A N 1
ATOM 1443 C CA . LEU A 1 180 ? -38.727 0.654 64.791 1.00 91.50 180 LEU A CA 1
ATOM 1444 C C . LEU A 1 180 ? -39.192 1.404 66.048 1.00 91.50 180 LEU A C 1
ATOM 1446 O O . LEU A 1 180 ? -38.575 1.231 67.097 1.00 91.50 180 LEU A O 1
ATOM 1450 N N . SER A 1 181 ? -40.264 2.202 65.973 1.00 92.44 181 SER A N 1
ATOM 1451 C CA . SER A 1 181 ? -40.802 2.926 67.137 1.00 92.44 181 SER A CA 1
ATOM 1452 C C . SER A 1 181 ? -41.296 1.994 68.251 1.00 92.44 181 SER A C 1
ATOM 1454 O O . SER A 1 181 ? -41.171 2.330 69.426 1.00 92.44 181 SER A O 1
ATOM 1456 N N . ASP A 1 182 ? -41.793 0.811 67.880 1.00 92.50 182 ASP A N 1
ATOM 1457 C CA . ASP A 1 182 ? -42.103 -0.298 68.784 1.00 92.50 182 ASP A CA 1
ATOM 1458 C C . ASP A 1 182 ? -41.859 -1.621 68.045 1.00 92.50 182 ASP A C 1
ATOM 1460 O O . ASP A 1 182 ? -42.777 -2.326 67.610 1.00 92.50 182 ASP A O 1
ATOM 1464 N N . SER A 1 183 ? -40.575 -1.924 67.844 1.00 91.81 183 SER A N 1
ATOM 1465 C CA . SER A 1 183 ? -40.123 -3.068 67.043 1.00 91.81 183 SER A CA 1
ATOM 1466 C C . SER A 1 183 ? -40.706 -4.387 67.528 1.00 91.81 183 SER A C 1
ATOM 1468 O O . SER A 1 183 ? -41.038 -5.246 66.713 1.00 91.81 183 SER A O 1
ATOM 1470 N N . LYS A 1 184 ? -40.885 -4.544 68.845 1.00 91.56 184 LYS A N 1
ATOM 1471 C CA . LYS A 1 184 ? -41.467 -5.751 69.429 1.00 91.56 184 LYS A CA 1
ATOM 1472 C C . LYS A 1 184 ? -42.922 -5.895 69.016 1.00 91.56 184 LYS A C 1
ATOM 1474 O O . LYS A 1 184 ? -43.268 -6.925 68.444 1.00 91.56 184 LYS A O 1
ATOM 1479 N N . TYR A 1 185 ? -43.739 -4.870 69.260 1.00 92.56 185 TYR A N 1
ATOM 1480 C CA . TYR A 1 185 ? -45.160 -4.908 68.937 1.00 92.56 185 TYR A CA 1
ATOM 1481 C C . TYR A 1 185 ? -45.404 -5.115 67.439 1.00 92.56 185 TYR A C 1
ATOM 1483 O O . TYR A 1 185 ? -46.197 -5.978 67.049 1.00 92.56 185 TYR A O 1
ATOM 1491 N N . TYR A 1 186 ? -44.717 -4.349 66.587 1.00 92.94 186 TYR A N 1
ATOM 1492 C CA . TYR A 1 186 ? -44.984 -4.371 65.152 1.00 92.94 186 TYR A CA 1
ATOM 1493 C C . TYR A 1 186 ? -44.454 -5.624 64.460 1.00 92.94 186 TYR A C 1
ATOM 1495 O O . TYR A 1 186 ? -45.169 -6.174 63.624 1.00 92.94 186 TYR A O 1
ATOM 1503 N N . LEU A 1 187 ? -43.263 -6.121 64.814 1.00 92.25 187 LEU A N 1
ATOM 1504 C CA . LEU A 1 187 ? -42.772 -7.384 64.254 1.00 92.25 187 LEU A CA 1
ATOM 1505 C C . LEU A 1 187 ? -43.606 -8.575 64.720 1.00 92.25 187 LEU A C 1
ATOM 1507 O O . LEU A 1 187 ? -43.901 -9.442 63.905 1.00 92.25 187 LEU A O 1
ATOM 1511 N N . GLU A 1 188 ? -44.022 -8.607 65.987 1.00 92.56 188 GLU A N 1
ATOM 1512 C CA . GLU A 1 188 ? -44.873 -9.677 66.522 1.00 92.56 188 GLU A CA 1
ATOM 1513 C C . GLU A 1 188 ? -46.235 -9.685 65.828 1.00 92.56 188 GLU A C 1
ATOM 1515 O O . GLU A 1 188 ? -46.701 -10.716 65.344 1.00 92.56 188 GLU A O 1
ATOM 1520 N N . SER A 1 189 ? -46.847 -8.512 65.686 1.00 92.56 189 SER A N 1
ATOM 1521 C CA . SER A 1 189 ? -48.129 -8.381 64.998 1.00 92.56 189 SER A CA 1
ATOM 1522 C C . SER A 1 189 ? -48.028 -8.734 63.514 1.00 92.56 189 SER A C 1
ATOM 1524 O O . SER A 1 189 ? -48.900 -9.424 62.984 1.00 92.56 189 SER A O 1
ATOM 1526 N N . LEU A 1 190 ? -46.962 -8.292 62.839 1.00 92.81 190 LEU A N 1
ATOM 1527 C CA . LEU A 1 190 ? -46.724 -8.605 61.432 1.00 92.81 190 LEU A CA 1
ATOM 1528 C C . LEU A 1 190 ? -46.478 -10.104 61.234 1.00 92.81 190 LEU A C 1
ATOM 1530 O O . LEU A 1 190 ? -47.041 -10.695 60.315 1.00 92.81 190 LEU A O 1
ATOM 1534 N N . TYR A 1 191 ? -45.706 -10.725 62.128 1.00 93.56 191 TYR A N 1
ATOM 1535 C CA . TYR A 1 191 ? -45.452 -12.160 62.123 1.00 93.56 191 TYR A CA 1
ATOM 1536 C C . TYR A 1 191 ? -46.740 -12.963 62.277 1.00 93.56 191 TYR A C 1
ATOM 1538 O O . TYR A 1 191 ? -47.027 -13.856 61.482 1.00 93.56 191 TYR A O 1
ATOM 1546 N N . ASN A 1 192 ? -47.542 -12.624 63.287 1.00 92.38 192 ASN A N 1
ATOM 1547 C CA . ASN A 1 192 ? -48.809 -13.294 63.550 1.00 92.38 192 ASN A CA 1
ATOM 1548 C C . ASN A 1 192 ? -49.768 -13.139 62.370 1.00 92.38 192 ASN A C 1
ATOM 1550 O O . A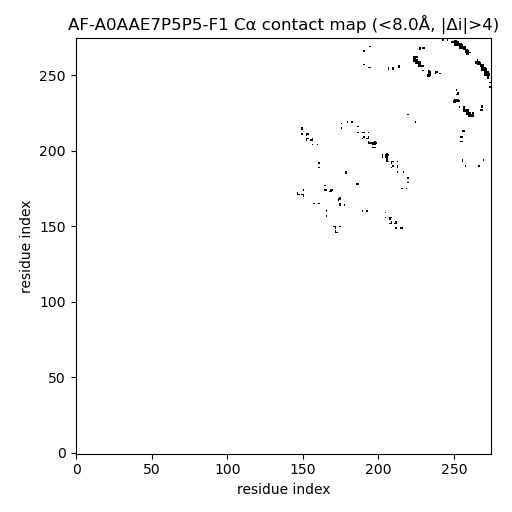SN A 1 192 ? -50.437 -14.102 61.995 1.00 92.38 192 ASN A O 1
ATOM 1554 N N . LYS A 1 193 ? -49.786 -11.962 61.734 1.00 92.81 193 LYS A N 1
ATOM 1555 C CA . LYS A 1 193 ? -50.603 -11.733 60.544 1.00 92.81 193 LYS A CA 1
ATOM 1556 C C . LYS A 1 193 ? -50.120 -12.552 59.347 1.00 92.81 193 LYS A C 1
ATOM 1558 O O . LYS A 1 193 ? -50.939 -13.200 58.706 1.00 92.81 193 LYS A O 1
ATOM 1563 N N . ALA A 1 194 ? -48.815 -12.578 59.078 1.00 91.69 194 ALA A N 1
ATOM 1564 C CA . ALA A 1 194 ? -48.235 -13.409 58.023 1.00 91.69 194 ALA A CA 1
ATOM 1565 C C . ALA A 1 194 ? -48.533 -14.900 58.259 1.00 91.69 194 ALA A C 1
ATOM 1567 O O . ALA A 1 194 ? -49.002 -15.583 57.357 1.00 91.69 194 ALA A O 1
ATOM 1568 N N . SER A 1 195 ? -48.353 -15.385 59.491 1.00 89.94 195 SER A N 1
ATOM 1569 C CA . SER A 1 195 ? -48.671 -16.758 59.907 1.00 89.94 195 SER A CA 1
ATOM 1570 C C . SER A 1 195 ? -50.142 -17.124 59.684 1.00 89.94 195 SER A C 1
ATOM 1572 O O . SER A 1 195 ? -50.461 -18.190 59.151 1.00 89.94 195 SER A O 1
ATOM 1574 N N . GLN A 1 196 ? -51.048 -16.215 60.050 1.00 89.88 196 GLN A N 1
ATOM 1575 C CA . GLN A 1 196 ? -52.482 -16.392 59.856 1.00 89.88 196 GLN A CA 1
ATOM 1576 C C . GLN A 1 196 ? -52.841 -16.484 58.369 1.00 89.88 196 GLN A C 1
ATOM 1578 O O . GLN A 1 196 ? -53.547 -17.405 57.971 1.00 89.88 196 GLN A O 1
ATOM 1583 N N . GLU A 1 197 ? -52.345 -15.552 57.554 1.00 89.56 197 GLU A N 1
ATOM 1584 C CA . GLU A 1 197 ? -52.622 -15.505 56.113 1.00 89.56 197 GLU A CA 1
ATOM 1585 C C . GLU A 1 197 ? -51.998 -16.695 55.374 1.00 89.56 197 GLU A C 1
ATOM 1587 O O . GLU A 1 197 ? -52.596 -17.216 54.444 1.00 89.56 197 GLU A O 1
ATOM 1592 N N . LEU A 1 198 ? -50.842 -17.192 55.825 1.00 86.88 198 LEU A N 1
ATOM 1593 C CA . LEU A 1 198 ? -50.243 -18.431 55.315 1.00 86.88 198 LEU A CA 1
ATOM 1594 C C . LEU A 1 198 ? -51.045 -19.687 55.679 1.00 86.88 198 LEU A C 1
ATOM 1596 O O . LEU A 1 198 ? -50.988 -20.683 54.962 1.00 86.88 198 LEU A O 1
ATOM 1600 N N . SER A 1 199 ? -51.783 -19.654 56.789 1.00 84.12 199 SER A N 1
ATOM 1601 C CA . SER A 1 199 ? -52.656 -20.757 57.201 1.00 84.12 199 SER A CA 1
ATOM 1602 C C . SER A 1 199 ? -53.996 -20.749 56.454 1.00 84.12 199 SER A C 1
ATOM 1604 O O . SER A 1 199 ? -54.662 -21.786 56.371 1.00 84.12 199 SER A O 1
ATOM 1606 N N . ASP A 1 200 ? -54.400 -19.602 55.898 1.00 82.69 200 ASP A N 1
ATOM 1607 C CA . ASP A 1 200 ? -55.610 -19.475 55.090 1.00 82.69 200 ASP A CA 1
ATOM 1608 C C . ASP A 1 200 ? -55.341 -19.860 53.630 1.00 82.69 200 ASP A C 1
ATOM 1610 O O . ASP A 1 200 ? -54.787 -19.099 52.840 1.00 82.69 200 ASP A O 1
ATOM 1614 N N . ARG A 1 201 ? -55.827 -21.042 53.236 1.00 71.12 201 ARG A N 1
ATOM 1615 C CA . ARG A 1 201 ? -55.689 -21.574 51.869 1.00 71.12 201 ARG A CA 1
ATOM 1616 C C . ARG A 1 201 ? -56.364 -20.719 50.787 1.00 71.12 201 ARG A C 1
ATOM 1618 O O . ARG A 1 201 ? -56.195 -21.019 49.608 1.00 71.12 201 ARG A O 1
ATOM 1625 N N . LYS A 1 202 ? -57.173 -19.723 51.159 1.00 76.12 202 LYS A N 1
ATOM 1626 C CA . LYS A 1 202 ? -57.830 -18.798 50.223 1.00 76.12 202 LYS A CA 1
ATOM 1627 C C . LYS A 1 202 ? -57.078 -17.475 50.052 1.00 76.12 202 LYS A C 1
ATOM 1629 O O . LYS A 1 202 ? -57.459 -16.707 49.172 1.00 76.12 202 LYS A O 1
ATOM 1634 N N . SER A 1 203 ? -56.056 -17.204 50.867 1.00 77.81 203 SER A N 1
ATOM 1635 C CA . SER A 1 203 ? -55.270 -15.972 50.793 1.00 77.81 203 SER A CA 1
ATOM 1636 C C . SER A 1 203 ? -54.101 -16.117 49.823 1.00 77.81 203 SER A C 1
ATOM 1638 O O . SER A 1 203 ? -53.314 -17.057 49.905 1.00 77.81 203 SER A O 1
ATOM 1640 N N . ASP A 1 204 ? -53.948 -15.150 48.922 1.00 81.19 204 ASP A N 1
ATOM 1641 C CA . ASP A 1 204 ? -52.778 -15.004 48.052 1.00 81.19 204 ASP A CA 1
ATOM 1642 C C . ASP A 1 204 ? -51.712 -14.067 48.657 1.00 81.19 204 ASP A C 1
ATOM 1644 O O . ASP A 1 204 ? -50.674 -13.811 48.044 1.00 81.19 204 ASP A O 1
ATOM 1648 N N . LYS A 1 205 ? -51.948 -13.550 49.874 1.00 87.81 205 LYS A N 1
ATOM 1649 C CA . LYS A 1 205 ? -51.126 -12.507 50.513 1.00 87.81 205 LYS A CA 1
ATOM 1650 C C . LYS A 1 205 ? -50.107 -13.032 51.518 1.00 87.81 205 LYS A C 1
ATOM 1652 O O . LYS A 1 205 ? -49.166 -12.305 51.837 1.00 87.81 205 LYS A O 1
ATOM 1657 N N . GLY A 1 206 ? -50.250 -14.270 51.993 1.00 86.69 206 GLY A N 1
ATOM 1658 C CA . GLY A 1 206 ? -49.373 -14.851 53.016 1.00 86.69 206 GLY A CA 1
ATOM 1659 C C . GLY A 1 206 ? -47.884 -14.826 52.642 1.00 86.69 206 GLY A C 1
ATOM 1660 O O . GLY A 1 206 ? -47.060 -14.382 53.438 1.00 86.69 206 GLY A O 1
ATOM 1661 N N . GLU A 1 207 ? -47.534 -15.210 51.409 1.00 87.19 207 GLU A N 1
ATOM 1662 C CA . GLU A 1 207 ? -46.136 -15.201 50.936 1.00 87.19 207 GLU A CA 1
ATOM 1663 C C . GLU A 1 207 ? -45.550 -13.785 50.863 1.00 87.19 207 GLU A C 1
ATOM 1665 O O . GLU A 1 207 ? -44.404 -13.559 51.245 1.00 87.19 207 GLU A O 1
ATOM 1670 N N . LYS A 1 208 ? -46.345 -12.809 50.416 1.00 90.38 208 LYS A N 1
ATOM 1671 C CA . LYS A 1 208 ? -45.920 -11.407 50.320 1.00 90.38 208 LYS A CA 1
ATOM 1672 C C . LYS A 1 208 ? -45.779 -10.748 51.690 1.00 90.38 208 LYS A C 1
ATOM 1674 O O . LYS A 1 208 ? -44.889 -9.928 51.884 1.00 90.38 208 LYS A O 1
ATOM 1679 N N . LEU A 1 209 ? -46.617 -11.123 52.657 1.00 92.44 209 LEU A N 1
ATOM 1680 C CA . LEU A 1 209 ? -46.472 -10.693 54.049 1.00 92.44 209 LEU A CA 1
ATOM 1681 C C . LEU A 1 209 ? -45.224 -11.286 54.700 1.00 92.44 209 LEU A C 1
ATOM 1683 O O . LEU A 1 209 ? -44.561 -10.594 55.471 1.00 92.44 209 LEU A O 1
ATOM 1687 N N . ALA A 1 210 ? -44.882 -12.531 54.369 1.00 90.69 210 ALA A N 1
ATOM 1688 C CA . ALA A 1 210 ? -43.625 -13.120 54.798 1.00 90.69 210 ALA A CA 1
ATOM 1689 C C . ALA A 1 210 ? -42.418 -12.417 54.158 1.00 90.69 210 ALA A C 1
ATOM 1691 O O . ALA A 1 210 ? -41.492 -12.040 54.868 1.00 90.69 210 ALA A O 1
ATOM 1692 N N . GLU A 1 211 ? -42.465 -12.124 52.854 1.00 92.81 211 GLU A N 1
ATOM 1693 C CA . GLU A 1 211 ? -41.435 -11.323 52.180 1.00 92.81 211 GLU A CA 1
ATOM 1694 C C . GLU A 1 211 ? -41.293 -9.925 52.809 1.00 92.81 211 GLU A C 1
ATOM 1696 O O . GLU A 1 211 ? -40.175 -9.472 53.057 1.00 92.81 211 GLU A O 1
ATOM 1701 N N . LEU A 1 212 ? -42.408 -9.255 53.126 1.00 94.50 212 LEU A N 1
ATOM 1702 C CA . LEU A 1 212 ? -42.403 -7.967 53.823 1.00 94.50 212 LEU A CA 1
ATOM 1703 C C . LEU A 1 212 ? -41.744 -8.076 55.202 1.00 94.50 212 LEU A C 1
ATOM 1705 O O . LEU A 1 212 ? -40.921 -7.234 55.561 1.00 94.50 212 LEU A O 1
ATOM 1709 N N . PHE A 1 213 ? -42.120 -9.094 55.976 1.00 93.44 213 PHE A N 1
ATOM 1710 C CA . PHE A 1 213 ? -41.555 -9.344 57.295 1.00 93.44 213 PHE A CA 1
ATOM 1711 C C . PHE A 1 213 ? -40.044 -9.559 57.213 1.00 93.44 213 PHE A C 1
ATOM 1713 O O . PHE A 1 213 ? -39.304 -8.948 57.979 1.00 93.44 213 PHE A O 1
ATOM 1720 N N . ASP A 1 214 ? -39.578 -10.357 56.258 1.00 92.06 214 ASP A N 1
ATOM 1721 C CA . ASP A 1 214 ? -38.161 -10.658 56.056 1.00 92.06 214 ASP A CA 1
ATOM 1722 C C . ASP A 1 214 ? -37.365 -9.409 55.670 1.00 92.06 214 ASP A C 1
ATOM 1724 O O . ASP A 1 214 ? -36.318 -9.132 56.263 1.00 92.06 214 ASP A O 1
ATOM 1728 N N . LEU A 1 215 ? -37.893 -8.619 54.730 1.00 93.19 215 LEU A N 1
ATOM 1729 C CA . LEU A 1 215 ? -37.291 -7.354 54.315 1.00 93.19 215 LEU A CA 1
ATOM 1730 C C . LEU A 1 215 ? -37.223 -6.360 55.480 1.00 93.19 215 LEU A C 1
ATOM 1732 O O . LEU A 1 215 ? -36.186 -5.733 55.671 1.00 93.19 215 LEU A O 1
ATOM 1736 N N . LEU A 1 216 ? -38.282 -6.228 56.285 1.00 92.81 216 LEU A N 1
ATOM 1737 C CA . LEU A 1 216 ? -38.294 -5.345 57.459 1.00 92.81 216 LEU A CA 1
ATOM 1738 C C . LEU A 1 216 ? -37.353 -5.820 58.562 1.00 92.81 216 LEU A C 1
ATOM 1740 O O . LEU A 1 216 ? -36.671 -5.000 59.180 1.00 92.81 216 LEU A O 1
ATOM 1744 N N . PHE A 1 217 ? -37.294 -7.130 58.798 1.00 90.38 217 PHE A N 1
ATOM 1745 C CA . PHE A 1 217 ? -36.428 -7.717 59.812 1.00 90.38 217 PHE A CA 1
ATOM 1746 C C . PHE A 1 217 ? -34.945 -7.443 59.512 1.00 90.38 217 PHE A C 1
ATOM 1748 O O . PHE A 1 217 ? -34.180 -7.230 60.447 1.00 90.38 217 PHE A O 1
ATOM 1755 N N . GLU A 1 218 ? -34.534 -7.343 58.236 1.00 89.56 218 GLU A N 1
ATOM 1756 C CA . GLU A 1 218 ? -33.165 -6.936 57.852 1.00 89.56 218 GLU A CA 1
ATOM 1757 C C . GLU A 1 218 ? -32.789 -5.537 58.392 1.00 89.56 218 GLU A C 1
ATOM 1759 O O . GLU A 1 218 ? -31.631 -5.283 58.741 1.00 89.56 218 GLU A O 1
ATOM 1764 N N . TYR A 1 219 ? -33.760 -4.624 58.498 1.00 89.94 219 TYR A N 1
ATOM 1765 C CA . TYR A 1 219 ? -33.548 -3.271 59.026 1.00 89.94 219 TYR A CA 1
ATOM 1766 C C . TYR A 1 219 ? -33.651 -3.194 60.556 1.00 89.94 219 TYR A C 1
ATOM 1768 O O . TYR A 1 219 ? -33.231 -2.195 61.148 1.00 89.94 219 TYR A O 1
ATOM 1776 N N . VAL A 1 220 ? -34.148 -4.243 61.215 1.00 88.00 220 VAL A N 1
ATOM 1777 C CA . VAL A 1 220 ? -34.239 -4.326 62.676 1.00 88.00 220 VAL A CA 1
ATOM 1778 C C . VAL A 1 220 ? -32.902 -4.827 63.217 1.00 88.00 220 VAL A C 1
ATOM 1780 O O . VAL A 1 220 ? -32.632 -6.020 63.292 1.00 88.00 220 VAL A O 1
ATOM 1783 N N . LYS A 1 221 ? -32.036 -3.883 63.595 1.00 83.75 221 LYS A N 1
ATOM 1784 C CA . LYS A 1 221 ? -30.685 -4.162 64.122 1.00 83.75 221 LYS A CA 1
ATOM 1785 C C . LYS A 1 221 ? -30.611 -4.240 65.651 1.00 83.75 221 LYS A C 1
ATOM 1787 O O . LYS A 1 221 ? -29.531 -4.106 66.223 1.00 83.75 221 LYS A O 1
ATOM 1792 N N . ASP A 1 222 ? -31.750 -4.405 66.316 1.00 87.25 222 ASP A N 1
ATOM 1793 C CA . ASP A 1 222 ? -31.816 -4.537 67.770 1.00 87.25 222 ASP A CA 1
ATOM 1794 C C . ASP A 1 222 ? -31.319 -5.933 68.188 1.00 87.25 222 ASP A C 1
ATOM 1796 O O . ASP A 1 222 ? -31.834 -6.953 67.734 1.00 87.25 222 ASP A O 1
ATOM 1800 N N . ASN A 1 223 ? -30.310 -5.972 69.063 1.00 86.75 223 ASN A N 1
ATOM 1801 C CA . ASN A 1 223 ? -29.659 -7.202 69.521 1.00 86.75 223 ASN A CA 1
ATOM 1802 C C . ASN A 1 223 ? -30.571 -8.120 70.348 1.00 86.75 223 ASN A C 1
ATOM 1804 O O . ASN A 1 223 ? -30.201 -9.263 70.620 1.00 86.75 223 ASN A O 1
ATOM 1808 N N . LYS A 1 224 ? -31.745 -7.634 70.756 1.00 91.06 224 LYS A N 1
ATOM 1809 C CA . LYS A 1 224 ? -32.774 -8.443 71.405 1.00 91.06 224 LYS A CA 1
ATOM 1810 C C . LYS A 1 224 ? -33.451 -9.398 70.436 1.00 91.06 224 LYS A C 1
ATOM 1812 O O . LYS A 1 224 ? -33.984 -10.405 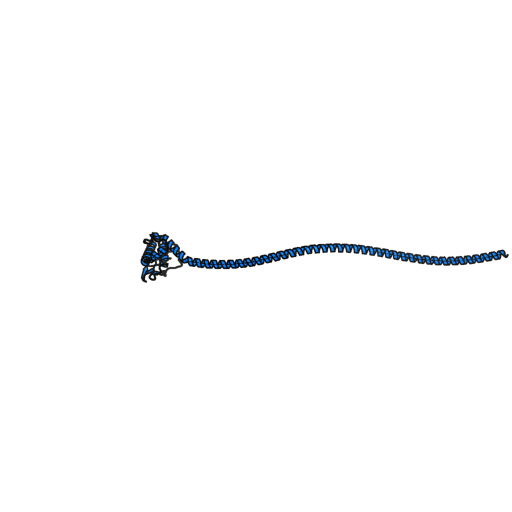70.893 1.00 91.06 224 LYS A O 1
ATOM 1817 N N . PHE A 1 225 ? -33.441 -9.090 69.140 1.00 92.00 225 PHE A N 1
ATOM 1818 C CA . PHE A 1 225 ? -34.016 -9.931 68.102 1.00 92.00 225 PHE A CA 1
ATOM 1819 C C . PHE A 1 225 ? -32.935 -10.822 67.501 1.00 92.00 225 PHE A C 1
ATOM 1821 O O . PHE A 1 225 ? -31.932 -10.342 66.979 1.00 92.00 225 PHE A O 1
ATOM 1828 N N . GLU A 1 226 ? -33.163 -12.131 67.521 1.00 91.50 226 GLU A N 1
ATOM 1829 C CA . GLU A 1 226 ? -32.308 -13.084 66.814 1.00 91.50 226 GLU A CA 1
ATOM 1830 C C . GLU A 1 226 ? -33.158 -13.893 65.843 1.00 91.50 226 GLU A C 1
ATOM 1832 O O . GLU A 1 226 ? -34.152 -14.512 66.236 1.00 91.50 226 GLU A O 1
ATOM 1837 N N . ARG A 1 227 ? -32.780 -13.880 64.563 1.00 91.75 227 ARG A N 1
ATOM 1838 C CA . ARG A 1 227 ? -33.468 -14.661 63.536 1.00 91.75 227 ARG A CA 1
ATOM 1839 C C . ARG A 1 227 ? -33.254 -16.149 63.795 1.00 91.75 227 ARG A C 1
ATOM 1841 O O . ARG A 1 227 ? -32.124 -16.578 64.025 1.00 91.75 227 ARG A O 1
ATOM 1848 N N . LEU A 1 228 ? -34.319 -16.946 63.732 1.00 90.12 228 LEU A N 1
ATOM 1849 C CA . LEU A 1 228 ? -34.170 -18.395 63.809 1.00 90.12 228 LEU A CA 1
ATOM 1850 C C . LEU A 1 228 ? -33.455 -18.936 62.568 1.00 90.12 228 LEU A C 1
ATOM 1852 O O . LEU A 1 228 ? -33.502 -18.349 61.489 1.00 90.12 228 LEU A O 1
ATOM 1856 N N . LYS A 1 229 ? -32.791 -20.080 62.730 1.00 83.81 229 LYS A N 1
ATOM 1857 C CA . LYS A 1 229 ? -32.185 -20.802 61.610 1.00 83.81 229 LYS A CA 1
ATOM 1858 C C . LYS A 1 229 ? -33.239 -21.625 60.882 1.00 83.81 229 LYS A C 1
ATOM 1860 O O . LYS A 1 229 ? -34.211 -22.084 61.487 1.00 83.81 229 LYS A O 1
ATOM 1865 N N . GLU A 1 230 ? -33.015 -21.827 59.589 1.00 79.88 230 GLU A N 1
ATOM 1866 C CA . GLU A 1 230 ? -33.811 -22.764 58.804 1.00 79.88 230 GLU A CA 1
ATOM 1867 C C . GLU A 1 230 ? -33.740 -24.174 59.427 1.00 79.88 230 GLU A C 1
ATOM 1869 O O . GLU A 1 230 ? -32.689 -24.561 59.956 1.00 79.88 230 GLU A O 1
ATOM 1874 N N . PRO A 1 231 ? -34.840 -24.949 59.412 1.00 74.56 231 PRO A N 1
ATOM 1875 C CA . PRO A 1 231 ? -34.850 -26.306 59.941 1.00 74.56 231 PRO A CA 1
ATOM 1876 C C . PRO A 1 231 ? -33.850 -27.197 59.198 1.00 74.56 231 PRO A C 1
ATOM 1878 O O . PRO A 1 231 ? -33.758 -27.149 57.976 1.00 74.56 231 PRO A O 1
ATOM 1881 N N . SER A 1 232 ? -33.150 -28.079 59.913 1.00 68.38 232 SER A N 1
ATOM 1882 C CA . SER A 1 232 ? -32.120 -28.957 59.327 1.00 68.38 232 SER A CA 1
ATOM 1883 C C . SER A 1 232 ? -32.643 -29.972 58.301 1.00 68.38 232 SER A C 1
ATOM 1885 O O . SER A 1 232 ? -31.848 -30.575 57.588 1.00 68.38 232 SER A O 1
ATOM 1887 N N . ALA A 1 233 ? -33.961 -30.177 58.232 1.00 67.56 233 ALA A N 1
ATOM 1888 C CA . ALA A 1 233 ? -34.616 -31.063 57.271 1.00 67.56 233 ALA A CA 1
ATOM 1889 C C . ALA A 1 233 ? -34.971 -30.376 55.933 1.00 67.56 233 ALA A C 1
ATOM 1891 O O . ALA A 1 233 ? -35.535 -31.030 55.057 1.00 67.56 233 ALA A O 1
ATOM 1892 N N . TYR A 1 234 ? -34.678 -29.080 55.783 1.00 67.38 234 TYR A N 1
ATOM 1893 C CA . TYR A 1 234 ? -34.938 -28.303 54.571 1.00 67.38 234 TYR A CA 1
ATOM 1894 C C . TYR A 1 234 ? -33.809 -28.462 53.536 1.00 67.38 234 TYR A C 1
ATOM 1896 O O . TYR A 1 234 ? -32.633 -28.322 53.871 1.00 67.38 234 TYR A O 1
ATOM 1904 N N . ASP A 1 235 ? -34.171 -28.736 52.276 1.00 65.12 235 ASP A N 1
ATOM 1905 C CA . ASP A 1 235 ? -33.238 -28.805 51.145 1.00 65.12 235 ASP A CA 1
ATOM 1906 C C . ASP A 1 235 ? -33.223 -27.468 50.367 1.00 65.12 235 ASP A C 1
ATOM 1908 O O . ASP A 1 235 ? -34.195 -27.145 49.678 1.00 65.12 235 ASP A O 1
ATOM 1912 N N . PRO A 1 236 ? -32.127 -26.687 50.420 1.00 58.09 236 PRO A N 1
ATOM 1913 C CA . PRO A 1 236 ? -32.040 -25.371 49.782 1.00 58.09 236 PRO A CA 1
ATOM 1914 C C . PRO A 1 236 ? -32.007 -25.412 48.243 1.00 58.09 236 PRO A C 1
ATOM 1916 O O . PRO A 1 236 ? -32.054 -24.359 47.596 1.00 58.09 236 PRO A O 1
ATOM 1919 N N . THR A 1 237 ? -31.925 -26.597 47.627 1.00 57.56 237 THR A N 1
ATOM 1920 C CA . THR A 1 237 ? -32.029 -26.758 46.168 1.00 57.56 237 THR A CA 1
ATOM 1921 C C . THR A 1 237 ? -33.481 -26.717 45.661 1.00 57.56 237 THR A C 1
ATOM 1923 O O . THR A 1 237 ? -33.713 -26.457 44.477 1.00 57.56 237 THR A O 1
ATOM 1926 N N . CYS A 1 238 ? -34.471 -26.846 46.552 1.00 55.84 238 CYS A N 1
ATOM 1927 C CA . CYS A 1 238 ? -35.905 -26.797 46.255 1.00 55.84 238 CYS A CA 1
ATOM 1928 C C . CYS A 1 238 ? -36.423 -25.354 46.092 1.00 55.84 238 CYS A C 1
ATOM 1930 O O . CYS A 1 238 ? -37.177 -24.844 46.913 1.00 55.84 238 CYS A O 1
ATOM 1932 N N . LYS A 1 239 ? -36.033 -24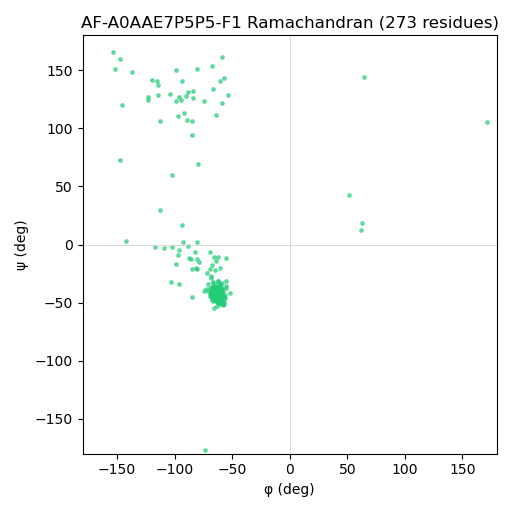.647 45.024 1.00 53.12 239 LYS A N 1
ATOM 1933 C CA . LYS A 1 239 ? -36.432 -23.231 44.839 1.00 53.12 239 LYS A CA 1
ATOM 1934 C C . LYS A 1 239 ? -37.844 -22.991 44.284 1.00 53.12 239 LYS A C 1
ATOM 1936 O O . LYS A 1 239 ? -38.310 -21.857 44.322 1.00 53.12 239 LYS A O 1
ATOM 1941 N N . LYS A 1 240 ? -38.516 -24.023 43.773 1.00 53.03 240 LYS A N 1
ATOM 1942 C CA . LYS A 1 240 ? -39.949 -24.088 43.419 1.00 53.03 240 LYS A CA 1
ATOM 1943 C C . LYS A 1 240 ? -40.140 -25.409 42.684 1.00 53.03 240 LYS A C 1
ATOM 1945 O O . LYS A 1 240 ? -39.713 -25.524 41.538 1.00 53.03 240 LYS A O 1
ATOM 1950 N N . LEU A 1 241 ? -40.747 -26.398 43.324 1.00 42.47 241 LEU A N 1
ATOM 1951 C CA . LEU A 1 241 ? -41.235 -27.578 42.618 1.00 42.47 241 LEU A CA 1
ATOM 1952 C C . LEU A 1 241 ? -42.755 -27.586 42.732 1.00 42.47 241 LEU A C 1
ATOM 1954 O O . LEU A 1 241 ? -43.311 -27.334 43.797 1.00 42.47 241 LEU A O 1
ATOM 1958 N N . TYR A 1 242 ? -43.396 -27.732 41.575 1.00 48.50 242 TYR A N 1
ATOM 1959 C CA . TYR A 1 242 ? -44.840 -27.654 41.398 1.00 48.50 242 TYR A CA 1
ATOM 1960 C C . TYR A 1 242 ? -45.572 -28.709 42.251 1.00 48.50 242 TYR A C 1
ATOM 1962 O O . TYR A 1 242 ? -44.956 -29.705 42.636 1.00 48.50 242 TYR A O 1
ATOM 1970 N N . PRO A 1 243 ? -46.885 -28.526 42.507 1.00 49.59 243 PRO A N 1
ATOM 1971 C CA . PRO A 1 243 ? -47.687 -29.333 43.444 1.00 49.59 243 PRO A CA 1
ATOM 1972 C C . PRO A 1 243 ? -47.678 -30.854 43.206 1.00 49.59 243 PRO A C 1
ATOM 1974 O O . PRO A 1 243 ? -48.136 -31.624 44.036 1.00 49.59 243 PRO A O 1
ATOM 1977 N N . GLU A 1 244 ? -47.158 -31.307 42.072 1.00 48.94 244 GLU A N 1
ATOM 1978 C CA . GLU A 1 244 ? -47.231 -32.681 41.578 1.00 48.94 244 GLU A CA 1
ATOM 1979 C C . GLU A 1 244 ? -46.201 -33.639 42.224 1.00 48.94 244 GLU A C 1
ATOM 1981 O O . GLU A 1 244 ? -46.138 -34.808 41.851 1.00 48.94 244 GLU A O 1
ATOM 1986 N N . GLN A 1 245 ? -45.385 -33.184 43.186 1.00 51.62 245 GLN A N 1
ATOM 1987 C CA . GLN A 1 245 ? -44.246 -33.949 43.729 1.00 51.62 245 GLN A CA 1
ATOM 1988 C C . GLN A 1 245 ? -44.365 -34.400 45.205 1.00 51.62 245 GLN A C 1
ATOM 1990 O O . GLN A 1 245 ? -43.344 -34.557 45.878 1.00 51.62 245 GLN A O 1
ATOM 1995 N N . ASN A 1 246 ? -45.568 -34.656 45.738 1.00 49.56 246 ASN A N 1
ATOM 1996 C CA . ASN A 1 246 ? -45.749 -34.987 47.164 1.00 49.56 246 ASN A CA 1
ATOM 1997 C C . ASN A 1 246 ? -46.208 -36.412 47.482 1.00 49.56 246 ASN A C 1
ATOM 1999 O O . ASN A 1 246 ? -47.384 -36.741 47.405 1.00 49.56 246 ASN A O 1
ATOM 2003 N N . THR A 1 247 ? -45.283 -37.226 48.001 1.00 52.94 247 THR A N 1
ATOM 2004 C CA . THR A 1 247 ? -45.601 -38.330 48.936 1.00 52.94 247 THR A CA 1
ATOM 2005 C C . THR A 1 247 ? -44.558 -38.531 50.048 1.00 52.94 247 THR A C 1
ATOM 2007 O O . THR A 1 247 ? -44.708 -39.441 50.858 1.00 52.94 247 THR A O 1
ATOM 2010 N N . SER A 1 248 ? -43.499 -37.707 50.149 1.00 57.81 248 SER A N 1
ATOM 2011 C CA . SER A 1 248 ? -42.348 -38.047 51.015 1.00 57.81 248 SER A CA 1
ATOM 2012 C C . SER A 1 248 ? -42.340 -37.449 52.432 1.00 57.81 248 SER A C 1
ATOM 2014 O O . SER A 1 248 ? -41.452 -37.789 53.210 1.00 57.81 248 SER A O 1
ATOM 2016 N N . GLY A 1 249 ? -43.296 -36.581 52.798 1.00 59.41 249 GLY A N 1
ATOM 2017 C CA . GLY A 1 249 ? -43.329 -35.938 54.125 1.00 59.41 249 GLY A CA 1
ATOM 2018 C C . GLY A 1 249 ? -42.123 -35.031 54.422 1.00 59.41 249 GLY A C 1
ATOM 2019 O O . GLY A 1 249 ? -41.839 -34.744 55.583 1.00 59.41 249 GLY A O 1
ATOM 2020 N N . LYS A 1 250 ? -41.389 -34.606 53.386 1.00 62.91 250 LYS A N 1
ATOM 2021 C CA . LYS A 1 250 ? -40.218 -33.724 53.483 1.00 62.91 250 LYS A CA 1
ATOM 2022 C C . LYS A 1 250 ? -40.630 -32.261 53.302 1.00 62.91 250 LYS A C 1
ATOM 2024 O O . LYS A 1 250 ? -41.465 -31.965 52.456 1.00 62.91 250 LYS A O 1
ATOM 2029 N N . MET A 1 251 ? -40.018 -31.358 54.074 1.00 69.31 251 MET A N 1
ATOM 2030 C CA . MET A 1 251 ? -40.213 -29.906 53.948 1.00 69.31 251 MET A CA 1
ATOM 2031 C C . MET A 1 251 ? -39.827 -29.446 52.537 1.00 69.31 251 MET A C 1
ATOM 2033 O O . MET A 1 251 ? -38.682 -29.643 52.132 1.00 69.31 251 MET A O 1
ATOM 2037 N N . GLN A 1 252 ? -40.757 -28.829 51.804 1.00 68.62 252 GLN A N 1
ATOM 2038 C CA . GLN A 1 252 ? -40.499 -28.350 50.442 1.00 68.62 252 GLN A CA 1
ATOM 2039 C C . GLN A 1 252 ? -39.865 -26.962 50.440 1.00 68.62 252 GLN A C 1
ATOM 2041 O O . GLN A 1 252 ? -38.904 -26.722 49.713 1.00 68.62 252 GLN A O 1
ATOM 2046 N N . ARG A 1 253 ? -40.399 -26.049 51.259 1.00 75.62 253 ARG A N 1
ATOM 2047 C CA . ARG A 1 253 ? -39.846 -24.704 51.441 1.00 75.62 253 ARG A CA 1
ATOM 2048 C C . ARG A 1 253 ? -40.160 -24.138 52.813 1.00 75.62 253 ARG A C 1
ATOM 2050 O O . ARG A 1 253 ? -41.196 -24.425 53.413 1.00 75.62 253 ARG A O 1
ATOM 2057 N N . VAL A 1 254 ? -39.268 -23.283 53.287 1.00 77.69 254 VAL A N 1
ATOM 2058 C CA . VAL A 1 254 ? -39.537 -22.418 54.433 1.00 77.69 254 VAL A CA 1
ATOM 2059 C C . VAL A 1 254 ? -40.263 -21.178 53.925 1.00 77.69 254 VAL A C 1
ATOM 2061 O O . VAL A 1 254 ? -39.779 -20.530 53.001 1.00 77.69 254 VAL A O 1
ATOM 2064 N N . VAL A 1 255 ? -41.430 -20.868 54.497 1.00 83.06 255 VAL A N 1
ATOM 2065 C CA . VAL A 1 255 ? -42.266 -19.755 54.015 1.00 83.06 255 VAL A CA 1
ATOM 2066 C C . VAL A 1 255 ? -42.168 -18.532 54.914 1.00 83.06 255 VAL A C 1
ATOM 2068 O O . VAL A 1 255 ? -42.226 -17.416 54.419 1.00 83.06 255 VAL A O 1
ATOM 2071 N N . LEU A 1 256 ? -41.979 -18.725 56.220 1.00 89.56 256 LEU A N 1
ATOM 2072 C CA . LEU A 1 256 ? -41.771 -17.635 57.170 1.00 89.56 256 LEU A CA 1
ATOM 2073 C C . LEU A 1 256 ? -40.810 -18.095 58.265 1.00 89.56 256 LEU A C 1
ATOM 2075 O O . LEU A 1 256 ? -41.090 -19.058 58.979 1.00 89.56 256 LEU A O 1
ATOM 2079 N N . ILE A 1 257 ? -39.675 -17.416 58.413 1.00 89.44 257 ILE A N 1
ATOM 2080 C CA . ILE A 1 257 ? -38.693 -17.747 59.454 1.00 89.44 257 ILE A CA 1
ATOM 2081 C C . ILE A 1 257 ? -39.018 -16.955 60.725 1.00 89.44 257 ILE A C 1
ATOM 2083 O O . ILE A 1 257 ? -39.161 -15.735 60.694 1.00 89.44 257 ILE A O 1
ATOM 2087 N N . GLY A 1 258 ? -39.118 -17.654 61.855 1.00 89.38 258 GLY A N 1
ATOM 2088 C CA . GLY A 1 258 ? -39.383 -17.044 63.159 1.00 89.38 258 GLY A CA 1
ATOM 2089 C C . GLY A 1 258 ? -38.187 -16.289 63.747 1.00 89.38 258 GLY A C 1
ATOM 2090 O O . GLY A 1 258 ? -37.110 -16.188 63.154 1.00 89.38 258 GLY A O 1
ATOM 2091 N N . TYR A 1 259 ? -38.363 -15.781 64.963 1.00 92.38 259 TYR A N 1
ATOM 2092 C CA . TYR A 1 259 ? -37.315 -15.085 65.706 1.00 92.38 259 TYR A CA 1
ATOM 2093 C C . TYR A 1 259 ? -37.446 -15.299 67.217 1.00 92.38 259 TYR A C 1
ATOM 2095 O O . TYR A 1 259 ? -38.514 -15.641 67.739 1.00 92.38 259 TYR A O 1
ATOM 2103 N N . THR A 1 260 ? -36.344 -15.070 67.925 1.00 92.06 260 THR A N 1
ATOM 2104 C CA . THR A 1 260 ? -36.316 -14.955 69.386 1.00 92.06 260 THR A CA 1
ATOM 2105 C C . THR A 1 260 ? -36.302 -13.488 69.798 1.00 92.06 260 THR A C 1
ATOM 2107 O O . THR A 1 260 ? -35.778 -12.645 69.070 1.00 92.06 260 THR A O 1
ATOM 2110 N N . TYR A 1 261 ? -36.874 -13.190 70.962 1.00 92.19 261 TYR A N 1
ATOM 2111 C CA . TYR A 1 261 ? -36.790 -11.886 71.609 1.00 92.19 261 TYR A CA 1
ATOM 2112 C C . TYR A 1 261 ? -36.199 -12.062 73.014 1.00 92.19 261 TYR A C 1
ATOM 2114 O O . TYR A 1 261 ? -36.678 -12.896 73.784 1.00 92.19 261 TYR A O 1
ATOM 2122 N N . ASP A 1 262 ? -35.142 -11.320 73.354 1.00 91.12 262 ASP A N 1
ATOM 2123 C CA . ASP A 1 262 ? -34.398 -11.462 74.618 1.00 91.12 262 ASP A CA 1
ATOM 2124 C C . ASP A 1 262 ? -33.968 -12.923 74.893 1.00 91.12 262 ASP A C 1
ATOM 2126 O O . ASP A 1 262 ? -34.083 -13.437 76.010 1.00 91.12 262 ASP A O 1
ATOM 2130 N N . LYS A 1 263 ? -33.486 -13.616 73.847 1.00 86.44 263 LYS A N 1
ATOM 2131 C CA . LYS A 1 263 ? -33.064 -15.035 73.867 1.00 86.44 263 LYS A CA 1
ATOM 2132 C C . LYS A 1 263 ? -34.175 -16.033 74.214 1.00 86.44 263 LYS A C 1
ATOM 2134 O O . LYS A 1 263 ? -33.893 -17.202 74.482 1.00 86.44 263 LYS A O 1
ATOM 2139 N N . LYS A 1 264 ? -35.436 -15.600 74.212 1.00 87.81 264 LYS A N 1
ATOM 2140 C CA . LYS A 1 264 ? -36.604 -16.472 74.352 1.00 87.81 264 LYS A CA 1
ATOM 2141 C C . LYS A 1 264 ? -37.259 -16.638 72.992 1.00 87.81 264 LYS A C 1
ATOM 2143 O O . LYS A 1 264 ? -37.514 -15.656 72.301 1.00 87.81 264 LYS A O 1
ATOM 2148 N N . THR A 1 265 ? -37.522 -17.879 72.600 1.00 84.19 265 THR A N 1
ATOM 2149 C CA . THR A 1 265 ? -38.245 -18.164 71.358 1.00 84.19 265 THR A CA 1
ATOM 2150 C C . THR A 1 265 ? -39.663 -17.616 71.464 1.00 84.19 265 THR A C 1
ATOM 2152 O O . THR A 1 265 ? -40.458 -18.126 72.250 1.00 84.19 265 THR A O 1
ATOM 2155 N N . THR A 1 266 ? -39.962 -16.573 70.688 1.00 85.56 266 THR A N 1
ATOM 2156 C CA . THR A 1 266 ? -41.294 -15.949 70.644 1.00 85.56 266 THR A CA 1
ATOM 2157 C C . THR A 1 266 ? -42.108 -16.496 69.474 1.00 85.56 266 THR A C 1
ATOM 2159 O O . THR A 1 266 ? -43.311 -16.684 69.599 1.00 85.56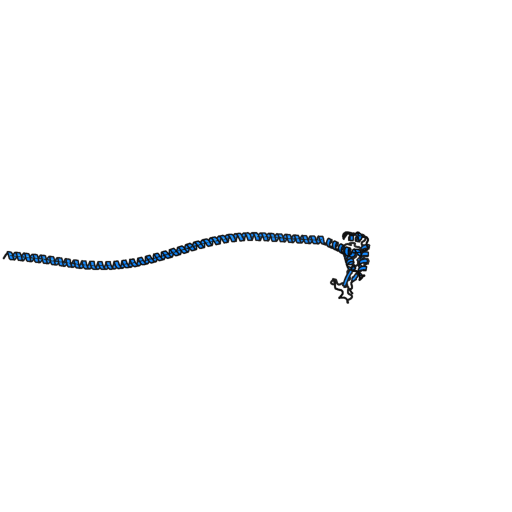 266 THR A O 1
ATOM 2162 N N . HIS A 1 267 ? -41.448 -16.812 68.356 1.00 87.44 267 HIS A N 1
ATOM 2163 C CA . HIS A 1 267 ? -42.096 -17.259 67.124 1.00 87.44 267 HIS A CA 1
ATOM 2164 C C . HIS A 1 267 ? -41.338 -18.431 66.487 1.00 87.44 267 HIS A C 1
ATOM 2166 O O . HIS A 1 267 ? -40.117 -18.497 66.598 1.00 87.44 267 HIS A O 1
ATOM 2172 N N . TYR A 1 268 ? -42.043 -19.337 65.799 1.00 86.69 268 TYR A N 1
ATOM 2173 C CA . TYR A 1 268 ? -41.492 -20.576 65.219 1.00 86.69 268 TYR A CA 1
ATOM 2174 C C . TYR A 1 268 ? -41.568 -20.578 63.700 1.00 86.69 268 TYR A C 1
ATOM 2176 O O . TYR A 1 268 ? -42.608 -20.217 63.165 1.00 86.69 268 TYR A O 1
ATOM 2184 N N . THR A 1 269 ? -40.538 -21.081 63.021 1.00 86.62 269 THR A N 1
ATOM 2185 C CA . THR A 1 269 ? -40.510 -21.202 61.557 1.00 86.62 269 THR A CA 1
ATOM 2186 C C . THR A 1 269 ? -41.725 -21.948 60.994 1.00 86.62 269 THR A C 1
ATOM 2188 O O . THR A 1 269 ? -42.014 -23.071 61.406 1.00 86.62 269 THR A O 1
ATOM 2191 N N . ILE A 1 270 ? -42.393 -21.338 60.013 1.00 84.38 270 ILE A N 1
ATOM 2192 C CA . ILE A 1 270 ? -43.507 -21.919 59.259 1.00 84.38 270 ILE A CA 1
ATOM 2193 C C . ILE A 1 270 ? -42.962 -22.514 57.967 1.00 84.38 270 ILE A C 1
ATOM 2195 O O . ILE A 1 270 ? -42.271 -21.848 57.188 1.00 84.38 270 ILE A O 1
ATOM 2199 N N . VAL A 1 271 ? -43.290 -23.782 57.749 1.00 77.75 271 VAL A N 1
ATOM 2200 C CA . VAL A 1 271 ? -42.834 -24.563 56.603 1.00 77.75 271 VAL A CA 1
ATOM 2201 C C . VAL A 1 271 ? -44.019 -25.033 55.782 1.00 77.75 271 VAL A C 1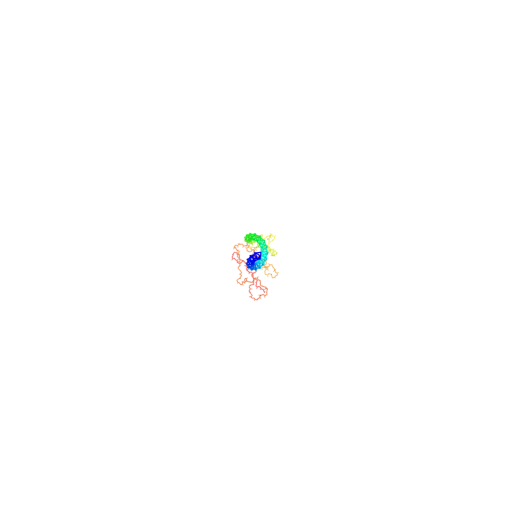
ATOM 2203 O O . VAL A 1 271 ? -45.052 -25.427 56.321 1.00 77.75 271 VAL A O 1
ATOM 2206 N N . ASP A 1 272 ? -43.839 -25.005 54.472 1.00 73.94 272 ASP A N 1
ATOM 2207 C CA . ASP A 1 272 ? -44.741 -25.636 53.527 1.00 73.94 272 ASP A CA 1
ATOM 2208 C C . ASP A 1 272 ? -44.226 -27.053 53.278 1.00 73.94 272 ASP A C 1
ATOM 2210 O O . ASP A 1 272 ? -43.122 -27.266 52.761 1.00 73.94 272 ASP A O 1
ATOM 2214 N N . MET A 1 273 ? -45.007 -28.028 53.731 1.00 65.81 273 MET A N 1
ATOM 2215 C CA . MET A 1 273 ? -44.691 -29.446 53.562 1.00 65.81 273 MET A CA 1
ATOM 2216 C C . MET A 1 273 ? -45.105 -29.960 52.185 1.00 65.81 273 MET A C 1
ATOM 2218 O O . MET A 1 273 ? -44.788 -31.101 51.861 1.00 65.81 273 MET A O 1
ATOM 2222 N N . GLY A 1 274 ? -45.799 -29.133 51.392 1.00 57.47 274 GLY A N 1
ATOM 2223 C CA . GLY A 1 274 ? -46.501 -29.585 50.213 1.00 57.47 274 GLY A CA 1
ATOM 2224 C C . GLY A 1 274 ? -47.650 -30.540 50.573 1.00 57.47 274 GLY A C 1
ATOM 2225 O O . GLY A 1 274 ? -47.588 -31.315 51.527 1.00 57.47 274 GLY A O 1
ATOM 2226 N N . SER A 1 275 ? -48.755 -30.458 49.840 1.00 50.84 275 SER A N 1
ATOM 2227 C CA . SER A 1 275 ? -49.764 -31.528 49.811 1.00 50.84 275 SER A CA 1
ATOM 2228 C C . SER A 1 275 ? -49.660 -32.279 48.501 1.00 50.84 275 SER A C 1
ATOM 2230 O O . SER A 1 275 ? -49.291 -31.621 47.502 1.00 50.84 275 SER A O 1
#

Mean predicted aligned error: 13.79 Å

Solvent-accessible surface area (backbone atoms only — not comparable to full-atom values): 15351 Å² total; per-residue (Å²): 113,70,70,60,55,52,54,53,52,52,51,53,49,52,52,52,51,52,50,51,51,51,53,51,52,52,51,53,52,53,52,52,49,52,49,51,53,51,53,52,51,52,53,50,56,52,52,53,52,50,52,52,51,52,53,52,53,53,52,52,54,51,51,51,54,54,49,55,51,52,52,53,52,52,54,51,53,51,53,52,51,52,51,52,52,54,52,53,50,50,51,52,52,51,53,52,51,52,52,50,55,50,52,53,51,51,52,52,51,50,54,52,51,54,49,52,53,49,52,52,53,52,51,52,52,51,53,53,51,52,51,55,51,49,54,53,48,50,62,69,43,52,64,56,57,52,43,50,51,46,34,53,43,39,69,78,44,48,91,78,55,94,49,91,57,62,88,73,45,85,46,42,65,48,45,51,54,56,37,62,74,44,45,66,64,45,51,50,52,48,47,54,49,20,54,52,32,59,68,37,92,86,50,88,52,14,64,50,37,25,52,37,49,54,55,52,50,73,73,56,80,52,86,47,56,43,78,52,78,82,63,92,74,56,53,89,82,49,84,78,74,68,74,87,76,62,84,80,88,50,48,46,43,80,59,37,78,22,31,24,49,74,86,38,81,75,46,72,65,42,65,41,52,68,98

Secondary structure (DSSP, 8-state):
-HHHHHHHHHHHHHHHHHHHHHHHHHHHHHHHHHHHHHHHHHHHHHHHHHHHHHHHHHHHHHHHHHHHHHHHHHHHHHHHHHHHHHHHHHHHHHHHHHHHHHHHHHHHHHHHHHHHHHHHHHHHHHHHHHHHHHHHHHHHHHHHHHHHHHHHHHHHHGGG---TTGGG--SHHHHHHHHHHTHHHHHHHHHHHHHHHHH-TT-S-HHHHHHHHHHHHHH---TTEEEPPPPTT--TT-S---GGG-SS----EEEE--EEETTEE----EEE---

pLDDT: mean 89.65, std 11.95, range [42.47, 98.69]